Protein AF-A0AAW3IQ99-F1 (afdb_monomer)

Solvent-accessible surface area (backbone atoms only — not comparable to full-atom values): 20333 Å² total; per-residue (Å²): 137,80,93,83,83,77,79,75,80,79,80,76,80,86,81,83,87,87,84,83,86,86,89,86,76,60,67,72,60,57,40,46,74,74,38,53,64,60,44,48,46,57,59,51,42,47,55,48,50,54,46,65,67,59,74,80,48,83,77,71,49,52,60,51,48,56,56,49,64,64,39,96,38,34,64,50,22,51,52,4,33,51,52,49,52,51,51,54,59,64,73,61,80,60,80,78,88,46,62,75,64,56,46,53,54,50,45,59,54,42,66,76,43,45,3,36,64,10,37,64,38,76,86,39,80,49,22,10,14,63,101,39,57,59,40,46,59,46,43,41,43,25,27,23,50,22,48,73,66,77,42,62,45,68,61,68,65,67,56,86,79,53,99,84,52,57,73,65,51,78,75,29,56,22,31,57,52,46,24,48,52,43,32,46,31,60,22,34,46,35,35,29,26,16,85,89,52,74,41,68,48,75,46,82,32,74,34,54,65,61,55,27,52,54,40,21,52,54,28,29,56,53,44,49,53,54,49,72,43,91,61,82,78,48,75,65,59,32,52,70,58,31,47,101,91,48,78,50,44,70,71,55,46,58,47,34,58,71,38,97,58,17,70,62,54,48,46,53,50,20,43,54,51,17,49,51,51,49,52,51,48,52,54,44,51,46,52,35,46,59,54,26,42,68,38,64,63,31,56,75,32,70,62,48,42,51,55,47,50,53,51,45,51,51,46,53,49,41,55,49,52,53,52,53,51,52,53,62,65,50,54,59,58,72,69,44,47,64,58,52,52,53,52,50,53,51,50,53,54,49,52,52,57,50,51,54,49,54,56,52,62,69,72,72,117

Structure (mmCIF, N/CA/C/O backbone):
data_AF-A0AAW3IQ99-F1
#
_entry.id   AF-A0AAW3IQ99-F1
#
loop_
_atom_site.group_PDB
_atom_site.id
_atom_site.type_symbol
_atom_site.label_atom_id
_atom_site.label_alt_id
_atom_site.label_comp_id
_atom_site.label_asym_id
_atom_site.label_entity_id
_atom_site.label_seq_id
_atom_site.pdbx_PDB_ins_code
_atom_site.Cartn_x
_atom_site.Cartn_y
_atom_site.Cartn_z
_atom_site.occupancy
_atom_site.B_iso_or_equiv
_atom_site.auth_seq_id
_atom_site.auth_comp_id
_atom_site.auth_asym_id
_atom_site.auth_atom_id
_atom_site.pdbx_PDB_model_num
ATOM 1 N N . MET A 1 1 ? 5.294 -59.378 10.903 1.00 34.62 1 MET A N 1
ATOM 2 C CA . MET A 1 1 ? 5.997 -58.092 11.093 1.00 34.62 1 MET A CA 1
ATOM 3 C C . MET A 1 1 ? 5.913 -57.348 9.771 1.00 34.62 1 MET A C 1
ATOM 5 O O . MET A 1 1 ? 6.627 -57.681 8.842 1.00 34.62 1 MET A O 1
ATOM 9 N N . ASN A 1 2 ? 4.787 -56.671 9.560 1.00 30.25 2 ASN A N 1
ATOM 10 C CA . ASN A 1 2 ? 4.612 -55.229 9.803 1.00 30.25 2 ASN A CA 1
ATOM 11 C C . ASN A 1 2 ? 5.245 -54.474 8.624 1.00 30.25 2 ASN A C 1
ATOM 13 O O . ASN A 1 2 ? 6.458 -54.407 8.503 1.00 30.25 2 ASN A O 1
ATOM 17 N N . GLY A 1 3 ? 4.467 -54.014 7.649 1.00 43.12 3 GLY A N 1
ATOM 18 C CA . GLY A 1 3 ? 3.393 -53.053 7.891 1.00 43.12 3 GLY A CA 1
ATOM 19 C C . GLY A 1 3 ? 3.998 -51.654 7.988 1.00 43.12 3 GLY A C 1
ATOM 20 O O . GLY A 1 3 ? 3.949 -51.044 9.044 1.00 43.12 3 GLY A O 1
ATOM 21 N N . ALA A 1 4 ? 4.649 -51.206 6.910 1.00 35.19 4 ALA A N 1
ATOM 22 C CA . ALA A 1 4 ? 5.105 -49.824 6.719 1.00 35.19 4 ALA A CA 1
ATOM 23 C C . ALA A 1 4 ? 5.429 -49.511 5.239 1.00 35.19 4 ALA A C 1
ATOM 25 O O . ALA A 1 4 ? 6.265 -48.659 4.954 1.00 35.19 4 ALA A O 1
ATOM 26 N N . LYS A 1 5 ? 4.817 -50.221 4.276 1.00 36.84 5 LYS A N 1
ATOM 27 C CA . LYS A 1 5 ? 5.075 -49.996 2.838 1.00 36.84 5 LYS A CA 1
ATOM 28 C C . LYS A 1 5 ? 3.831 -49.845 1.955 1.00 36.84 5 LYS A C 1
ATOM 30 O O . LYS A 1 5 ? 3.974 -49.582 0.771 1.00 36.84 5 LYS A O 1
ATOM 35 N N . GLU A 1 6 ? 2.632 -49.890 2.536 1.00 36.31 6 GLU A N 1
ATOM 36 C CA . GLU A 1 6 ? 1.358 -49.706 1.811 1.00 36.31 6 GLU A CA 1
ATOM 37 C C . GLU A 1 6 ? 0.490 -48.553 2.360 1.00 36.31 6 GLU A C 1
ATOM 39 O O . GLU A 1 6 ? -0.637 -48.353 1.924 1.00 36.31 6 GLU A O 1
ATOM 44 N N . GLY A 1 7 ? 1.024 -47.730 3.272 1.00 35.41 7 GLY A N 1
ATOM 45 C CA . GLY A 1 7 ? 0.285 -46.624 3.904 1.00 35.41 7 GLY A CA 1
ATOM 46 C C . GLY A 1 7 ? 0.399 -45.249 3.232 1.00 35.41 7 GLY A C 1
ATOM 47 O O . GLY A 1 7 ? -0.314 -44.337 3.629 1.00 35.41 7 GLY A O 1
ATOM 48 N N . PHE A 1 8 ? 1.261 -45.067 2.226 1.00 31.27 8 PHE A N 1
ATOM 49 C CA . PHE A 1 8 ? 1.492 -43.745 1.611 1.00 31.27 8 PHE A CA 1
ATOM 50 C C . PHE A 1 8 ? 0.923 -43.593 0.191 1.00 31.27 8 PHE A C 1
ATOM 52 O O . PHE A 1 8 ? 0.933 -42.499 -0.362 1.00 31.27 8 PHE A O 1
ATOM 59 N N . ILE A 1 9 ? 0.377 -44.666 -0.393 1.00 40.06 9 ILE A N 1
ATOM 60 C CA . ILE A 1 9 ? -0.108 -44.670 -1.785 1.00 40.06 9 ILE A CA 1
ATOM 61 C C . ILE A 1 9 ? -1.596 -44.273 -1.905 1.00 40.06 9 ILE A C 1
ATOM 63 O O . ILE A 1 9 ? -2.051 -43.959 -3.000 1.00 40.06 9 ILE A O 1
ATOM 67 N N . ASN A 1 10 ? -2.339 -44.150 -0.797 1.00 35.53 10 ASN A N 1
ATOM 68 C CA . ASN A 1 10 ? -3.780 -43.837 -0.836 1.00 35.53 10 ASN A CA 1
ATOM 69 C C . ASN A 1 10 ? -4.215 -42.522 -0.157 1.00 35.53 10 ASN A C 1
ATOM 71 O O . ASN A 1 10 ? -5.411 -42.279 -0.039 1.00 35.53 10 ASN A O 1
ATOM 75 N N . LEU A 1 11 ? -3.288 -41.625 0.207 1.00 33.72 11 LEU A N 1
ATOM 76 C CA . LEU A 1 11 ? -3.622 -40.289 0.749 1.00 33.72 11 LEU A CA 1
ATOM 77 C C . LEU A 1 11 ? -3.117 -39.113 -0.106 1.00 33.72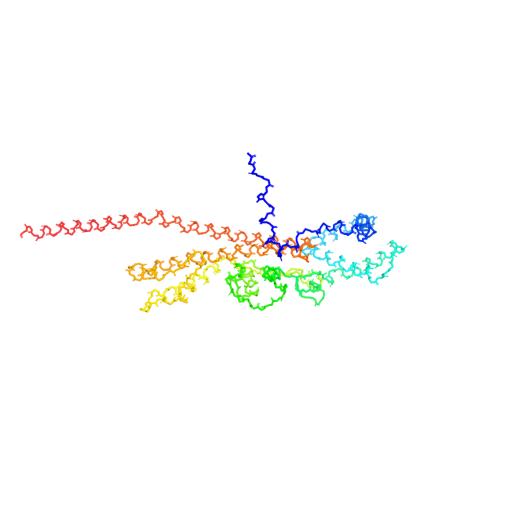 11 LEU A C 1
ATOM 79 O O . LEU A 1 11 ? -3.247 -37.957 0.281 1.00 33.72 11 LEU A O 1
ATOM 83 N N . GLN A 1 12 ? -2.615 -39.394 -1.311 1.00 34.09 12 GLN A N 1
ATOM 84 C CA . GLN A 1 12 ? -2.140 -38.386 -2.266 1.00 34.09 12 GLN A CA 1
ATOM 85 C C . GLN A 1 12 ? -2.787 -38.556 -3.651 1.00 34.09 12 GLN A C 1
ATOM 87 O O . GLN A 1 12 ? -2.148 -38.368 -4.682 1.00 34.09 12 GLN A O 1
ATOM 92 N N . ARG A 1 13 ? -4.066 -38.953 -3.697 1.00 35.78 13 ARG A N 1
ATOM 93 C CA . ARG A 1 13 ? -4.844 -39.004 -4.951 1.00 35.78 13 ARG A CA 1
ATOM 94 C C . ARG A 1 13 ? -6.123 -38.169 -4.981 1.00 35.78 13 ARG A C 1
ATOM 96 O O . ARG A 1 13 ? -6.750 -38.138 -6.025 1.00 35.78 13 ARG A O 1
ATOM 103 N N . ASN A 1 14 ? -6.434 -37.404 -3.928 1.00 37.44 14 ASN A N 1
ATOM 104 C CA . ASN A 1 14 ? -7.573 -36.466 -3.924 1.00 37.44 14 ASN A CA 1
ATOM 105 C C . ASN A 1 14 ? -7.209 -35.018 -3.526 1.00 37.44 14 ASN A C 1
ATOM 107 O O . ASN A 1 14 ? -8.069 -34.262 -3.095 1.00 37.44 14 ASN A O 1
ATOM 111 N N . ALA A 1 15 ? -5.950 -34.603 -3.707 1.00 34.03 15 ALA A N 1
ATOM 112 C CA . ALA A 1 15 ? -5.511 -33.214 -3.494 1.00 34.03 15 ALA A CA 1
ATOM 113 C C . ALA A 1 15 ? -4.608 -32.699 -4.633 1.00 34.03 15 ALA A C 1
ATOM 115 O O . ALA A 1 15 ? -3.666 -31.944 -4.411 1.00 34.03 15 ALA A O 1
ATOM 116 N N . VAL A 1 16 ? -4.871 -33.136 -5.869 1.00 32.75 16 VAL A N 1
ATOM 117 C CA . VAL A 1 16 ? -4.152 -32.679 -7.067 1.00 32.75 16 VAL A CA 1
ATOM 118 C C . VAL A 1 16 ? -5.171 -32.240 -8.116 1.00 32.75 16 VAL A C 1
ATOM 120 O O . VAL A 1 16 ? -5.469 -32.974 -9.053 1.00 32.75 16 VAL A O 1
ATOM 123 N N . SER A 1 17 ? -5.709 -31.027 -7.955 1.00 36.44 17 SER A N 1
ATOM 124 C CA . SER A 1 17 ? -6.309 -30.284 -9.074 1.00 36.44 17 SER A CA 1
ATOM 125 C C . SER A 1 17 ? -6.188 -28.754 -9.000 1.00 36.44 17 SER A C 1
ATOM 127 O O . SER A 1 17 ? -6.862 -28.087 -9.776 1.00 36.44 17 SER A O 1
ATOM 129 N N . THR A 1 18 ? -5.322 -28.171 -8.156 1.00 34.84 18 THR A N 1
ATOM 130 C CA . THR A 1 18 ? -5.140 -26.695 -8.157 1.00 34.84 18 THR A CA 1
ATOM 131 C C . THR A 1 18 ? -3.721 -26.216 -7.825 1.00 34.84 18 THR A C 1
ATOM 133 O O . THR A 1 18 ? -3.533 -25.106 -7.352 1.00 34.84 18 THR A O 1
ATOM 136 N N . PHE A 1 19 ? -2.698 -27.033 -8.090 1.00 30.67 19 PHE A N 1
ATOM 137 C CA . PHE A 1 19 ? -1.290 -26.613 -8.002 1.00 30.67 19 PHE A CA 1
ATOM 138 C C . PHE A 1 19 ? -0.472 -27.258 -9.132 1.00 30.67 19 PHE A C 1
ATOM 140 O O . PHE A 1 19 ? 0.400 -28.096 -8.922 1.00 30.67 19 PHE A O 1
ATOM 147 N N . LYS A 1 20 ? -0.797 -26.892 -10.375 1.00 30.05 20 LYS A N 1
ATOM 148 C CA . LYS A 1 20 ? 0.075 -27.092 -11.539 1.00 30.05 20 LYS A CA 1
ATOM 149 C C . LYS A 1 20 ? 0.275 -25.735 -12.198 1.00 30.05 20 LYS A C 1
ATOM 151 O O . LYS A 1 20 ? -0.624 -25.245 -12.867 1.00 30.05 20 LYS A O 1
ATOM 156 N N . GLY A 1 21 ? 1.438 -25.142 -11.961 1.00 32.84 21 GLY A N 1
ATOM 157 C CA . GLY A 1 21 ? 1.812 -23.851 -12.538 1.00 32.84 21 GLY A CA 1
ATOM 158 C C . GLY A 1 21 ? 3.105 -23.247 -11.994 1.00 32.84 21 GLY A C 1
ATOM 159 O O . GLY A 1 21 ? 3.473 -22.162 -12.411 1.00 32.84 21 GLY A O 1
ATOM 160 N N . VAL A 1 22 ? 3.815 -23.924 -11.088 1.00 34.16 22 VAL A N 1
ATOM 161 C CA . VAL A 1 22 ? 5.141 -23.490 -10.640 1.00 34.16 22 VAL A CA 1
ATOM 162 C C . VAL A 1 22 ? 6.084 -24.663 -10.840 1.00 34.16 22 VAL A C 1
ATOM 164 O O . VAL A 1 22 ? 5.972 -25.660 -10.136 1.00 34.16 22 VAL A O 1
ATOM 167 N N . ILE A 1 23 ? 6.905 -24.552 -11.883 1.00 37.59 23 ILE A N 1
ATOM 168 C CA . ILE A 1 23 ? 8.213 -25.170 -12.169 1.00 37.59 23 ILE A CA 1
ATOM 169 C C . ILE A 1 23 ? 8.303 -25.258 -13.698 1.00 37.59 23 ILE A C 1
ATOM 171 O O . ILE A 1 23 ? 7.894 -26.252 -14.293 1.00 37.59 23 ILE A O 1
ATOM 175 N N . ALA A 1 24 ? 8.779 -24.174 -14.316 1.00 38.22 24 ALA A N 1
ATOM 176 C CA . ALA A 1 24 ? 9.679 -24.164 -15.474 1.00 38.22 24 ALA A CA 1
ATOM 177 C C . ALA A 1 24 ? 9.709 -22.759 -16.092 1.00 38.22 24 ALA A C 1
ATOM 179 O O . ALA A 1 24 ? 8.908 -22.448 -16.961 1.00 38.22 24 ALA A O 1
ATOM 180 N N . SER A 1 25 ? 10.684 -21.944 -15.702 1.00 40.06 25 SER A N 1
ATOM 181 C CA . SER A 1 25 ? 11.285 -20.991 -16.639 1.00 40.06 25 SER A CA 1
ATOM 182 C C . SER A 1 25 ? 12.624 -20.537 -16.078 1.00 40.06 25 SER A C 1
ATOM 184 O O . SER A 1 25 ? 12.759 -19.457 -15.516 1.00 40.06 25 SER A O 1
ATOM 186 N N . LEU A 1 26 ? 13.626 -21.406 -16.219 1.00 41.06 26 LEU A N 1
ATOM 187 C CA . LEU A 1 26 ? 14.999 -20.956 -16.421 1.00 41.06 26 LEU A CA 1
ATOM 188 C C . LEU A 1 26 ? 15.000 -20.202 -17.761 1.00 41.06 26 LEU A C 1
ATOM 190 O O . LEU A 1 26 ? 14.917 -20.869 -18.797 1.00 41.06 26 LEU A O 1
ATOM 194 N N . PRO A 1 27 ? 15.069 -18.857 -17.785 1.00 41.22 27 PRO A N 1
ATOM 195 C CA . PRO A 1 27 ? 14.896 -18.104 -19.028 1.00 41.22 27 PRO A CA 1
ATOM 196 C C . PRO A 1 27 ? 15.975 -18.466 -20.058 1.00 41.22 27 PRO A C 1
ATOM 198 O O . PRO A 1 27 ? 15.690 -18.595 -21.244 1.00 41.22 27 PRO A O 1
ATOM 201 N N . GLY A 1 28 ? 17.196 -18.760 -19.593 1.00 45.56 28 GLY A N 1
ATOM 202 C CA . GLY A 1 28 ? 18.311 -19.156 -20.457 1.00 45.56 28 GLY A CA 1
ATOM 203 C C . GLY A 1 28 ? 18.156 -20.526 -21.132 1.00 45.56 28 GLY A C 1
ATOM 204 O O . GLY A 1 28 ? 18.628 -20.703 -22.249 1.00 45.56 28 GLY A O 1
ATOM 205 N N . LEU A 1 29 ? 17.462 -21.483 -20.506 1.00 40.00 29 LEU A N 1
ATOM 206 C CA . LEU A 1 29 ? 17.294 -22.841 -21.050 1.00 40.00 29 LEU A CA 1
ATOM 207 C C . LEU A 1 29 ? 16.111 -22.944 -22.022 1.00 40.00 29 LEU A C 1
ATOM 209 O O . LEU A 1 29 ? 16.177 -23.704 -22.983 1.00 40.00 29 LEU A O 1
ATOM 213 N N . ALA A 1 30 ? 15.050 -22.157 -21.814 1.00 42.03 30 ALA A N 1
ATOM 214 C CA . ALA A 1 30 ? 13.925 -22.094 -22.748 1.00 42.03 30 ALA A CA 1
ATOM 215 C C . ALA A 1 30 ? 14.323 -21.420 -24.076 1.00 42.03 30 ALA A C 1
ATOM 217 O O . ALA A 1 30 ? 13.964 -21.913 -25.143 1.00 42.03 30 ALA A O 1
ATOM 218 N N . LEU A 1 31 ? 15.132 -20.354 -24.017 1.00 39.12 31 LEU A N 1
ATOM 219 C CA . LEU A 1 31 ? 15.679 -19.692 -25.206 1.00 39.12 31 LEU A CA 1
ATOM 220 C C . LEU A 1 31 ? 16.671 -20.577 -25.973 1.00 39.12 31 LEU A C 1
ATOM 222 O O . LEU A 1 31 ? 16.597 -20.632 -27.196 1.00 39.12 31 LEU A O 1
ATOM 226 N N . GLN A 1 32 ? 17.533 -21.331 -25.279 1.00 39.59 32 GLN A N 1
ATOM 227 C CA . GLN A 1 32 ? 18.466 -22.267 -25.927 1.00 39.59 32 GLN A CA 1
ATOM 228 C C . GLN A 1 32 ? 17.773 -23.362 -26.744 1.00 39.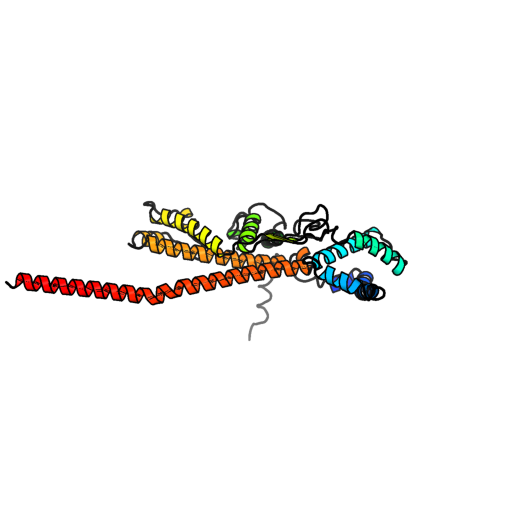59 32 GLN A C 1
ATOM 230 O O . GLN A 1 32 ? 18.301 -23.788 -27.767 1.00 39.59 32 GLN A O 1
ATOM 235 N N . HIS A 1 33 ? 16.609 -23.834 -26.295 1.00 45.28 33 HIS A N 1
ATOM 236 C CA . HIS A 1 33 ? 15.860 -24.875 -26.999 1.00 45.28 33 HIS A CA 1
ATOM 237 C C . HIS A 1 33 ? 14.954 -24.332 -28.111 1.00 45.28 33 HIS A C 1
ATOM 239 O O . HIS A 1 33 ? 14.644 -25.077 -29.040 1.00 45.28 33 HIS A O 1
ATOM 245 N N . ALA A 1 34 ? 14.523 -23.072 -28.016 1.00 44.66 34 ALA A N 1
ATOM 246 C CA . ALA A 1 34 ? 13.629 -22.446 -28.987 1.00 44.66 34 ALA A CA 1
ATOM 247 C C . ALA A 1 34 ? 14.382 -21.815 -30.169 1.00 44.66 34 ALA A C 1
ATOM 249 O O . ALA A 1 34 ? 13.933 -21.944 -31.305 1.00 44.66 34 ALA A O 1
ATOM 250 N N . ASP A 1 35 ? 15.525 -21.171 -29.913 1.00 40.78 35 ASP A N 1
ATOM 251 C CA . ASP A 1 35 ? 16.381 -20.587 -30.946 1.00 40.78 35 ASP A CA 1
ATOM 252 C C . ASP A 1 35 ? 17.838 -20.492 -30.442 1.00 40.78 35 ASP A C 1
ATOM 254 O O . ASP A 1 35 ? 18.230 -19.511 -29.795 1.00 40.78 35 ASP A O 1
ATOM 258 N N . PRO A 1 36 ? 18.667 -21.513 -30.729 1.00 42.38 36 PRO A N 1
ATOM 259 C CA . PRO A 1 36 ? 20.079 -21.520 -30.355 1.00 42.38 36 PRO A CA 1
ATOM 260 C C . PRO A 1 36 ? 20.850 -20.324 -30.933 1.00 42.38 36 PRO A C 1
ATOM 262 O O . PRO A 1 36 ? 21.779 -19.835 -30.292 1.00 42.38 36 PRO A O 1
ATOM 265 N N . GLY A 1 37 ? 20.444 -19.831 -32.111 1.00 42.75 37 GLY A N 1
ATOM 266 C CA . GLY A 1 37 ? 21.080 -18.710 -32.795 1.00 42.75 37 GLY A CA 1
ATOM 267 C C . GLY A 1 37 ? 20.823 -17.384 -32.087 1.00 42.75 37 GLY A C 1
ATOM 268 O O . GLY A 1 37 ? 21.752 -16.599 -31.935 1.00 42.75 37 GLY A O 1
ATOM 269 N N . LEU A 1 38 ? 19.607 -17.156 -31.582 1.00 42.16 38 LEU A N 1
ATOM 270 C CA . LEU A 1 38 ? 19.263 -15.970 -30.788 1.00 42.16 38 LEU A CA 1
ATOM 271 C C . LEU A 1 38 ? 19.966 -15.965 -29.423 1.00 42.16 38 LEU A C 1
ATOM 273 O O . LEU A 1 38 ? 20.408 -14.914 -28.962 1.00 42.16 38 LEU A O 1
ATOM 277 N N . TYR A 1 39 ? 20.119 -17.130 -28.785 1.00 43.88 39 TYR A N 1
ATOM 278 C CA . TYR A 1 39 ? 20.895 -17.256 -27.547 1.00 43.88 39 TYR A CA 1
ATOM 279 C C . TYR A 1 39 ? 22.384 -16.964 -27.778 1.00 43.88 39 TYR A C 1
ATOM 281 O O . TYR A 1 39 ? 22.994 -16.239 -26.995 1.00 43.88 39 TYR A O 1
ATOM 289 N N . GLU A 1 40 ? 22.966 -17.479 -28.864 1.00 46.16 40 GLU A N 1
ATOM 290 C CA . GLU A 1 40 ? 24.349 -17.190 -29.249 1.00 46.16 40 GLU A CA 1
ATOM 291 C C . GLU A 1 40 ? 24.521 -15.709 -29.623 1.00 46.16 40 GLU A C 1
ATOM 293 O O . GLU A 1 40 ? 25.485 -15.095 -29.178 1.00 46.16 40 GLU A O 1
ATOM 298 N N . LEU A 1 41 ? 23.549 -15.080 -30.295 1.00 48.34 41 LEU A N 1
ATOM 299 C CA . LEU A 1 41 ? 23.519 -13.635 -30.576 1.00 48.34 41 LEU A CA 1
ATOM 300 C C . LEU A 1 41 ? 23.372 -12.779 -29.310 1.00 48.34 41 LEU A C 1
ATOM 302 O O . LEU A 1 41 ? 23.995 -11.731 -29.212 1.00 48.34 41 LEU A O 1
ATOM 306 N N . LEU A 1 42 ? 22.595 -13.209 -28.318 1.00 46.94 42 LEU A N 1
ATOM 307 C CA . LEU A 1 42 ? 22.475 -12.508 -27.036 1.00 46.94 42 LEU A CA 1
ATOM 308 C C . LEU A 1 42 ? 23.711 -12.721 -26.153 1.00 46.94 42 LEU A C 1
ATOM 310 O O . LEU A 1 42 ? 24.119 -11.810 -25.447 1.00 46.94 42 LEU A O 1
ATOM 314 N N . SER A 1 43 ? 24.342 -13.893 -26.207 1.00 46.59 43 SER A N 1
ATOM 315 C CA . SER A 1 43 ? 25.532 -14.234 -25.420 1.00 46.59 43 SER A CA 1
ATOM 316 C C . SER A 1 43 ? 26.818 -13.633 -25.997 1.00 46.59 43 SER A C 1
ATOM 318 O O . SER A 1 43 ? 27.603 -13.040 -25.260 1.00 46.59 43 SER A O 1
ATOM 320 N N . THR A 1 44 ? 27.045 -13.772 -27.304 1.00 48.97 44 THR A N 1
ATOM 321 C CA . THR A 1 44 ? 28.238 -13.253 -27.993 1.00 48.97 44 THR A CA 1
ATOM 322 C C . THR A 1 44 ? 28.032 -11.840 -28.522 1.00 48.97 44 THR A C 1
ATOM 324 O O . THR A 1 44 ? 28.979 -11.059 -28.530 1.00 48.97 44 THR A O 1
ATOM 327 N N . GLY A 1 45 ? 26.802 -11.459 -28.874 1.00 44.69 4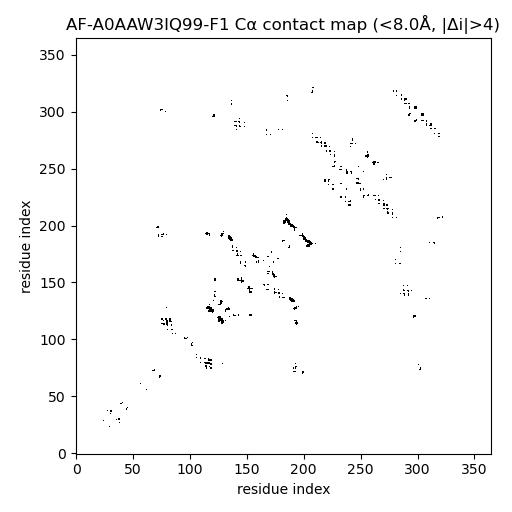5 GLY A N 1
ATOM 328 C CA . GLY A 1 45 ? 26.459 -10.085 -29.236 1.00 44.69 45 GLY A CA 1
ATOM 329 C C . GLY A 1 45 ? 26.387 -9.147 -28.036 1.00 44.69 45 GLY A C 1
ATOM 330 O O . GLY A 1 45 ? 26.587 -7.961 -28.232 1.00 44.69 45 GLY A O 1
ATOM 331 N N . PHE A 1 46 ? 26.214 -9.629 -26.797 1.00 43.66 46 PHE A N 1
ATOM 332 C CA . PHE A 1 46 ? 26.441 -8.807 -25.599 1.00 43.66 46 PHE A CA 1
ATOM 333 C C . PHE A 1 46 ? 27.926 -8.446 -25.455 1.00 43.66 46 PHE A C 1
ATOM 335 O O . PHE A 1 46 ? 28.254 -7.272 -25.316 1.00 43.66 46 PHE A O 1
ATOM 342 N N . ILE A 1 47 ? 28.820 -9.431 -25.614 1.00 44.31 47 ILE A N 1
ATOM 343 C CA . ILE A 1 47 ? 30.279 -9.230 -25.583 1.00 44.31 47 ILE A CA 1
ATOM 344 C C . ILE A 1 47 ? 30.731 -8.344 -26.755 1.00 44.31 47 ILE A C 1
ATOM 346 O O . ILE A 1 47 ? 31.521 -7.425 -26.570 1.00 44.31 47 ILE A O 1
ATOM 350 N N . GLN A 1 48 ? 30.181 -8.547 -27.956 1.00 41.31 48 GLN A N 1
ATOM 351 C CA . GLN A 1 48 ? 30.501 -7.724 -29.125 1.00 41.31 48 GLN A CA 1
ATOM 352 C C . GLN A 1 48 ? 29.809 -6.358 -29.133 1.00 41.31 48 GLN A C 1
ATOM 354 O O . GLN A 1 48 ? 30.356 -5.434 -29.721 1.00 41.31 48 GLN A O 1
ATOM 359 N N . ALA A 1 49 ? 28.649 -6.180 -28.498 1.00 41.72 49 ALA A N 1
ATOM 360 C CA . ALA A 1 49 ? 28.037 -4.864 -28.317 1.00 41.72 49 ALA A CA 1
ATOM 361 C C . ALA A 1 49 ? 28.807 -4.048 -27.279 1.00 41.72 49 ALA A C 1
ATOM 363 O O . ALA A 1 49 ? 28.974 -2.850 -27.479 1.00 41.72 49 ALA A O 1
ATOM 364 N N . GLU A 1 50 ? 29.324 -4.689 -26.229 1.00 38.56 50 GLU A N 1
ATOM 365 C CA . GLU A 1 50 ? 30.218 -4.079 -25.244 1.00 38.56 50 GLU A CA 1
ATOM 366 C C . GLU A 1 50 ? 31.578 -3.714 -25.875 1.00 38.56 50 GLU A C 1
ATOM 368 O O . GLU A 1 50 ? 32.051 -2.588 -25.706 1.00 38.56 50 GLU A O 1
ATOM 373 N N . ASP A 1 51 ? 32.150 -4.588 -26.715 1.00 39.59 51 ASP A N 1
ATOM 374 C CA . ASP A 1 51 ? 33.384 -4.314 -27.468 1.00 39.59 51 ASP A CA 1
ATOM 375 C C . ASP A 1 51 ? 33.192 -3.280 -28.594 1.00 39.59 51 ASP A C 1
ATOM 377 O O . ASP A 1 51 ? 34.030 -2.394 -28.764 1.00 39.59 51 ASP A O 1
ATOM 381 N N . MET A 1 52 ? 32.076 -3.291 -29.332 1.00 41.09 52 MET A N 1
ATOM 382 C CA . MET A 1 52 ? 31.757 -2.240 -30.314 1.00 41.09 52 MET A CA 1
ATOM 383 C C . MET A 1 52 ? 31.470 -0.890 -29.640 1.00 41.09 52 MET A C 1
ATOM 385 O O . MET A 1 52 ? 31.759 0.151 -30.229 1.00 41.09 52 MET A O 1
ATOM 389 N N . PHE A 1 53 ? 30.999 -0.880 -28.387 1.00 38.84 53 PHE A N 1
ATOM 390 C CA . PHE A 1 53 ? 30.926 0.333 -27.562 1.00 38.84 53 PHE A CA 1
ATOM 391 C C . PHE A 1 53 ? 32.310 0.852 -27.133 1.00 38.84 53 PHE A C 1
ATOM 393 O O . PHE A 1 53 ? 32.464 2.042 -26.844 1.00 38.84 53 PHE A O 1
ATOM 400 N N . ASN A 1 54 ? 33.314 -0.026 -27.065 1.00 38.75 54 ASN A N 1
ATOM 401 C CA . ASN A 1 54 ? 34.638 0.274 -26.520 1.00 38.75 54 ASN A CA 1
ATOM 402 C C . ASN A 1 54 ? 35.708 0.582 -27.579 1.00 38.75 54 ASN A C 1
ATOM 404 O O . ASN A 1 54 ? 36.690 1.248 -27.254 1.00 38.75 54 ASN A O 1
ATOM 408 N N . VAL A 1 55 ? 35.536 0.166 -28.836 1.00 40.66 55 VAL A N 1
ATOM 409 C CA . VAL A 1 55 ? 36.641 0.173 -29.814 1.00 40.66 55 VAL A CA 1
ATOM 410 C C . VAL A 1 55 ? 36.892 1.518 -30.521 1.00 40.66 55 VAL A C 1
ATOM 412 O O . VAL A 1 55 ? 37.958 1.668 -31.111 1.00 40.66 55 VAL A O 1
ATOM 415 N N . GLU A 1 56 ? 36.039 2.550 -30.411 1.00 38.19 56 GLU A N 1
ATOM 416 C CA . GLU A 1 56 ? 36.274 3.782 -31.206 1.00 38.19 56 GLU A CA 1
ATOM 417 C C . GLU A 1 56 ? 36.132 5.149 -30.508 1.00 38.19 56 GLU A C 1
ATOM 419 O O . GLU A 1 56 ? 36.270 6.173 -31.172 1.00 38.19 56 GLU A O 1
ATOM 424 N N . LEU A 1 57 ? 35.903 5.240 -29.186 1.00 42.69 57 LEU A N 1
ATOM 425 C CA . LEU A 1 57 ? 35.495 6.519 -28.547 1.00 42.69 57 LEU A CA 1
ATOM 426 C C . LEU A 1 57 ? 36.126 6.822 -27.175 1.00 42.69 57 LEU A C 1
ATOM 428 O O . LEU A 1 57 ? 35.470 7.346 -26.269 1.00 42.69 57 LEU A O 1
ATOM 432 N N . ALA A 1 58 ? 37.411 6.518 -27.019 1.00 34.19 58 ALA A N 1
ATOM 433 C CA . ALA A 1 58 ? 38.047 6.377 -25.710 1.00 34.19 58 ALA A CA 1
ATOM 434 C C . ALA A 1 58 ? 38.091 7.620 -24.787 1.00 34.19 58 ALA A C 1
ATOM 436 O O . ALA A 1 58 ? 38.164 7.407 -23.588 1.00 34.19 58 ALA A O 1
ATOM 437 N N . ASN A 1 59 ? 37.981 8.885 -25.236 1.00 35.47 59 ASN A N 1
ATOM 438 C CA . ASN A 1 59 ? 38.240 10.024 -24.317 1.00 35.47 59 ASN A CA 1
ATOM 439 C C . ASN A 1 59 ? 37.099 11.050 -24.115 1.00 35.47 59 ASN A C 1
ATOM 441 O O . ASN A 1 59 ? 37.010 11.622 -23.033 1.00 35.47 59 ASN A O 1
ATOM 445 N N . CYS A 1 60 ? 36.188 11.276 -25.075 1.00 37.00 60 CYS A N 1
ATOM 446 C CA . CYS A 1 60 ? 35.053 12.209 -24.877 1.00 37.00 60 CYS A CA 1
ATOM 447 C C . CYS A 1 60 ? 33.774 11.522 -24.372 1.00 37.00 60 CYS A C 1
ATOM 449 O O . CYS A 1 60 ? 33.018 12.119 -23.609 1.00 37.00 60 CYS A O 1
ATOM 451 N N . ARG A 1 61 ? 33.525 10.262 -24.762 1.00 39.12 61 ARG A N 1
ATOM 452 C CA . ARG A 1 61 ? 32.293 9.540 -24.394 1.00 39.12 61 ARG A CA 1
ATOM 453 C C . ARG A 1 61 ? 32.359 8.838 -23.050 1.00 39.12 61 ARG A C 1
ATOM 455 O O . ARG A 1 61 ? 31.318 8.408 -22.580 1.00 39.12 61 ARG A O 1
ATOM 462 N N . GLN A 1 62 ? 33.524 8.705 -22.421 1.00 39.62 62 GLN A N 1
ATOM 463 C CA . GLN A 1 62 ? 33.574 8.211 -21.044 1.00 39.62 62 GLN A CA 1
ATOM 464 C C . GLN A 1 62 ? 32.868 9.207 -20.118 1.00 39.62 62 GLN A C 1
ATOM 466 O O . GLN A 1 62 ? 31.922 8.830 -19.449 1.00 39.62 62 GLN A O 1
ATOM 471 N N . VAL A 1 63 ? 33.163 10.504 -20.257 1.00 36.75 63 VAL A N 1
ATOM 472 C CA . VAL A 1 63 ? 32.459 11.581 -19.541 1.00 36.75 63 VAL A CA 1
ATOM 473 C C . VAL A 1 63 ? 30.965 11.623 -19.884 1.00 36.75 63 VAL A C 1
ATOM 475 O O . VAL A 1 63 ? 30.144 11.809 -18.996 1.00 36.75 63 VAL A O 1
ATOM 478 N N . THR A 1 64 ? 30.574 11.427 -21.149 1.00 39.94 64 THR A N 1
ATOM 479 C CA . THR A 1 64 ? 29.149 11.415 -21.545 1.00 39.94 64 THR A CA 1
ATOM 480 C C . THR A 1 64 ? 28.412 10.156 -21.079 1.00 39.94 64 THR A C 1
ATOM 482 O O . THR A 1 64 ? 27.248 10.254 -20.708 1.00 39.94 64 THR A O 1
ATOM 485 N N . ARG A 1 65 ? 29.075 8.990 -21.062 1.00 45.00 65 ARG A N 1
ATOM 486 C CA . ARG A 1 65 ? 28.556 7.752 -20.462 1.00 45.00 65 ARG A CA 1
ATOM 487 C C . ARG A 1 65 ? 28.411 7.918 -18.959 1.00 45.00 65 ARG A C 1
ATOM 489 O O . ARG A 1 65 ? 27.342 7.622 -18.459 1.00 45.00 65 ARG A O 1
ATOM 496 N N . ASP A 1 66 ? 29.415 8.461 -18.281 1.00 47.69 66 ASP A N 1
ATOM 497 C CA . ASP A 1 66 ? 29.383 8.744 -16.843 1.00 47.69 66 ASP A CA 1
ATOM 498 C C . ASP A 1 66 ? 28.282 9.761 -16.498 1.00 47.69 66 ASP A C 1
ATOM 500 O O . ASP A 1 66 ? 27.592 9.637 -15.489 1.00 47.69 66 ASP A O 1
ATOM 504 N N . LEU A 1 67 ? 28.045 10.747 -17.369 1.00 47.59 67 LEU A N 1
ATOM 505 C CA . LEU A 1 67 ? 26.961 11.717 -17.209 1.00 47.59 67 LEU A CA 1
ATOM 506 C C . LEU A 1 67 ? 25.581 11.100 -17.501 1.00 47.59 67 LEU A C 1
ATOM 508 O O . LEU A 1 67 ? 24.609 11.421 -16.821 1.00 47.59 67 LEU A O 1
ATOM 512 N N . ALA A 1 68 ? 25.477 10.196 -18.476 1.00 54.06 68 ALA A N 1
ATOM 513 C CA . ALA A 1 68 ? 24.239 9.485 -18.792 1.00 54.06 68 ALA A CA 1
ATOM 514 C C . ALA A 1 68 ? 23.886 8.432 -17.729 1.00 54.06 68 ALA A C 1
ATOM 516 O O . ALA A 1 68 ? 22.727 8.351 -17.328 1.00 54.06 68 ALA A O 1
ATOM 517 N N . THR A 1 69 ? 24.871 7.687 -17.219 1.00 57.81 69 THR A N 1
ATOM 518 C CA . THR A 1 69 ? 24.712 6.738 -16.104 1.00 57.81 69 THR A CA 1
ATOM 519 C C . THR A 1 69 ? 24.412 7.452 -14.789 1.00 57.81 69 THR A C 1
ATOM 521 O O . THR A 1 69 ? 23.780 6.869 -13.913 1.00 57.81 69 THR A O 1
ATOM 524 N N . SER A 1 70 ? 24.791 8.731 -14.660 1.00 61.59 70 SER A N 1
ATOM 525 C CA . SER A 1 70 ? 24.411 9.563 -13.513 1.00 61.59 70 SER A CA 1
ATOM 526 C C . SER A 1 70 ? 22.933 9.971 -13.497 1.00 61.59 70 SER A C 1
ATOM 528 O O . SER A 1 70 ? 22.451 10.467 -12.475 1.00 61.59 70 SER A O 1
ATOM 530 N N . GLN A 1 71 ? 22.186 9.771 -14.594 1.00 73.0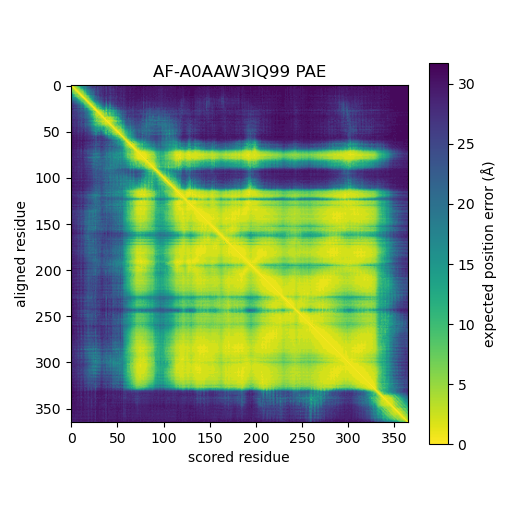0 71 GLN A N 1
ATOM 531 C CA . GLN A 1 71 ? 20.756 10.063 -14.587 1.00 73.00 71 GLN A CA 1
ATOM 532 C C . GLN A 1 71 ? 20.002 9.075 -13.690 1.00 73.00 71 GLN A C 1
ATOM 534 O O . GLN A 1 71 ? 20.212 7.863 -13.770 1.00 73.00 71 GLN A O 1
ATOM 539 N N . PRO A 1 72 ? 19.057 9.556 -12.865 1.00 82.12 72 PRO A N 1
ATOM 540 C CA . PRO A 1 72 ? 18.424 8.726 -11.845 1.00 82.12 72 PRO A CA 1
ATOM 541 C C . PRO A 1 72 ? 17.522 7.621 -12.428 1.00 82.12 72 PRO A C 1
ATOM 543 O O . PRO A 1 72 ? 17.176 6.677 -11.724 1.00 82.12 72 PRO A O 1
ATOM 546 N N . ASN A 1 73 ? 17.144 7.720 -13.706 1.00 86.25 73 ASN A N 1
ATOM 547 C CA . ASN A 1 73 ? 16.348 6.744 -14.452 1.00 86.25 73 ASN A CA 1
ATOM 548 C C . ASN A 1 73 ? 17.171 5.962 -15.497 1.00 86.25 73 ASN A C 1
ATOM 550 O O . ASN A 1 73 ? 16.569 5.313 -16.350 1.00 86.25 73 ASN A O 1
ATOM 554 N N . TYR A 1 74 ? 18.508 6.019 -15.471 1.00 82.94 74 TYR A N 1
ATOM 555 C CA . TYR A 1 74 ? 19.363 5.449 -16.521 1.00 82.94 74 TYR A CA 1
ATOM 556 C C . TYR A 1 74 ? 19.024 3.990 -16.865 1.00 82.94 74 TYR A C 1
ATOM 558 O O . TYR A 1 74 ? 18.845 3.661 -18.036 1.00 82.94 74 TYR A O 1
ATOM 566 N N . GLU A 1 75 ? 18.847 3.127 -15.861 1.00 85.06 75 GLU A N 1
ATOM 567 C CA . GLU A 1 75 ? 18.504 1.713 -16.084 1.00 85.06 75 GLU A CA 1
ATOM 568 C C . GLU A 1 75 ? 17.146 1.532 -16.785 1.00 85.06 75 GLU A C 1
ATOM 570 O O . GLU A 1 75 ? 16.978 0.624 -17.596 1.00 85.06 75 GLU A O 1
ATOM 575 N N . TRP A 1 76 ? 16.188 2.430 -16.540 1.00 88.44 76 TRP A N 1
ATOM 576 C CA . TRP A 1 76 ? 14.899 2.434 -17.237 1.00 88.44 76 TRP A CA 1
ATOM 577 C C . TRP A 1 76 ? 15.033 2.900 -18.686 1.00 88.44 76 TRP A C 1
ATOM 579 O O . TRP A 1 76 ? 14.442 2.313 -19.589 1.00 88.44 76 TRP A O 1
ATOM 589 N N . VAL A 1 77 ? 15.835 3.939 -18.920 1.00 84.19 77 VAL A N 1
ATOM 590 C CA . VAL A 1 77 ? 16.131 4.453 -20.263 1.00 84.19 77 VAL A CA 1
ATOM 591 C C . VAL A 1 77 ? 16.854 3.389 -21.097 1.00 84.19 77 VAL A C 1
ATOM 593 O O . VAL A 1 77 ? 16.497 3.160 -22.252 1.00 84.19 77 VAL A O 1
ATOM 596 N N . LYS A 1 78 ? 17.809 2.675 -20.489 1.00 80.50 78 LYS A N 1
ATOM 597 C CA . LYS A 1 78 ? 18.523 1.540 -21.087 1.00 80.50 78 LYS A CA 1
ATOM 598 C C . LYS A 1 78 ? 17.577 0.385 -21.423 1.00 80.50 78 LYS A C 1
ATOM 600 O O . LYS A 1 78 ? 17.611 -0.113 -22.547 1.00 80.50 78 LYS A O 1
ATOM 605 N N . ALA A 1 79 ? 16.710 -0.012 -20.487 1.00 83.12 79 ALA A N 1
ATOM 606 C CA . ALA A 1 79 ? 15.699 -1.043 -20.726 1.00 83.12 79 ALA A CA 1
ATOM 607 C C . ALA A 1 79 ? 14.752 -0.667 -21.880 1.00 83.12 79 ALA A C 1
ATOM 609 O O . ALA A 1 79 ? 14.459 -1.497 -22.740 1.00 83.12 79 ALA A O 1
ATOM 610 N N . SER A 1 80 ? 14.334 0.601 -21.949 1.00 81.31 80 SER A N 1
ATOM 611 C CA . SER A 1 80 ? 13.507 1.106 -23.048 1.00 81.31 80 SER A CA 1
ATOM 612 C C . SER A 1 80 ? 14.229 1.050 -24.396 1.00 81.31 80 SER A C 1
ATOM 614 O O . SER A 1 80 ? 13.660 0.579 -25.382 1.00 81.31 80 SER A O 1
ATOM 616 N N . GLY A 1 81 ? 15.503 1.457 -24.440 1.00 72.69 81 GLY A N 1
ATOM 617 C CA . GLY A 1 81 ? 16.321 1.380 -25.653 1.00 72.69 81 GLY A CA 1
ATOM 618 C C . GLY A 1 81 ? 16.473 -0.051 -26.178 1.00 72.69 81 GLY A C 1
ATOM 619 O O . GLY A 1 81 ? 16.385 -0.273 -27.384 1.00 72.69 81 GLY A O 1
ATOM 620 N N . PHE A 1 82 ? 16.619 -1.037 -25.286 1.00 69.06 82 PHE A N 1
ATOM 621 C CA . PHE A 1 82 ? 16.665 -2.452 -25.668 1.00 69.06 82 PHE A CA 1
ATOM 622 C C . PHE A 1 82 ? 15.344 -2.939 -26.284 1.00 69.06 82 PHE A C 1
ATOM 624 O O . PHE A 1 82 ? 15.355 -3.640 -27.297 1.00 69.06 82 PHE A O 1
ATOM 631 N N . GLY A 1 83 ? 14.202 -2.530 -25.721 1.00 64.81 83 GLY A N 1
ATOM 632 C CA . GLY A 1 83 ? 12.886 -2.821 -26.298 1.00 64.81 83 GLY A CA 1
ATOM 633 C C . GLY A 1 83 ? 12.726 -2.254 -27.713 1.00 64.81 83 GLY A C 1
ATOM 634 O O . GLY A 1 83 ? 12.271 -2.961 -28.613 1.00 64.81 83 GLY A O 1
ATOM 635 N N . GLY A 1 84 ? 13.170 -1.011 -27.934 1.00 61.31 84 GLY A N 1
ATOM 636 C CA . GLY A 1 84 ? 13.177 -0.386 -29.260 1.00 61.31 84 GLY A CA 1
ATOM 637 C C . GLY A 1 84 ? 14.054 -1.138 -30.262 1.00 61.31 84 GLY A C 1
ATOM 638 O O . GLY A 1 84 ? 13.618 -1.438 -31.373 1.00 61.31 84 GLY A O 1
ATOM 639 N N . LEU A 1 85 ? 15.255 -1.533 -29.841 1.00 61.28 85 LEU A N 1
ATOM 640 C CA . LEU A 1 85 ? 16.181 -2.303 -30.666 1.00 61.28 85 LEU A CA 1
ATOM 641 C C . LEU A 1 85 ? 15.601 -3.677 -31.065 1.00 61.28 85 LEU A C 1
ATOM 643 O O . LEU A 1 85 ? 15.666 -4.062 -32.233 1.00 61.28 85 LEU A O 1
ATOM 647 N N . SER A 1 86 ? 14.966 -4.387 -30.126 1.00 59.94 86 SER A N 1
ATOM 648 C CA . SER A 1 86 ? 14.273 -5.660 -30.387 1.00 59.94 86 SER A CA 1
ATOM 649 C C . SER A 1 86 ? 13.149 -5.513 -31.426 1.00 59.94 86 SER A C 1
ATOM 651 O O . SER A 1 86 ? 13.030 -6.323 -32.348 1.00 59.94 86 SER A O 1
ATOM 653 N N . ASN A 1 87 ? 12.367 -4.430 -31.354 1.00 60.69 87 ASN A N 1
ATOM 654 C CA . ASN A 1 87 ? 11.319 -4.139 -32.337 1.00 60.69 87 ASN A CA 1
ATOM 655 C C . ASN A 1 87 ? 11.880 -3.928 -33.750 1.00 60.69 87 ASN A C 1
ATOM 657 O O . ASN A 1 87 ? 11.269 -4.375 -34.723 1.00 60.69 87 ASN A O 1
ATOM 661 N N . VAL A 1 88 ? 13.035 -3.270 -33.877 1.00 57.38 88 VAL A N 1
ATOM 662 C CA . VAL A 1 88 ? 13.697 -3.064 -35.173 1.00 57.38 88 VAL A CA 1
ATOM 663 C C . VAL A 1 88 ? 14.215 -4.387 -35.745 1.00 57.38 88 VAL A C 1
ATOM 665 O O . VAL A 1 88 ? 14.027 -4.648 -36.936 1.00 57.38 88 VAL A O 1
ATOM 668 N N . PHE A 1 89 ? 14.785 -5.261 -34.909 1.00 58.34 89 PHE A N 1
ATOM 669 C CA . PHE A 1 89 ? 15.208 -6.600 -35.333 1.00 58.34 89 PHE A CA 1
ATOM 670 C C . PHE A 1 89 ? 14.035 -7.466 -35.811 1.00 58.34 89 PHE A C 1
ATOM 672 O O . PHE A 1 89 ? 14.132 -8.105 -36.858 1.00 58.34 89 PHE A O 1
ATOM 679 N N . ASN A 1 90 ? 12.902 -7.424 -35.106 1.00 58.75 90 ASN A N 1
ATOM 680 C CA . ASN A 1 90 ? 11.710 -8.197 -35.465 1.00 58.75 90 ASN A CA 1
ATOM 681 C C . ASN A 1 90 ? 10.986 -7.655 -36.708 1.00 58.75 90 ASN A C 1
ATOM 683 O O . ASN A 1 90 ? 10.468 -8.437 -37.503 1.00 58.75 90 ASN A O 1
ATOM 687 N N . LYS A 1 91 ? 10.956 -6.330 -36.914 1.00 55.19 91 LYS A N 1
ATOM 688 C CA . LYS A 1 91 ? 10.315 -5.713 -38.091 1.00 55.19 91 LYS A CA 1
ATOM 689 C C . LYS A 1 91 ? 11.051 -5.996 -39.399 1.00 55.19 91 LYS A C 1
ATOM 691 O O . LYS A 1 91 ? 10.406 -6.069 -40.441 1.00 55.19 91 LYS A O 1
ATOM 696 N N . ASN A 1 92 ? 12.375 -6.146 -39.357 1.00 50.88 92 ASN A N 1
ATOM 697 C CA . ASN A 1 92 ? 13.174 -6.233 -40.577 1.00 50.88 92 ASN A CA 1
ATOM 698 C C . ASN A 1 92 ? 13.354 -7.656 -41.120 1.00 50.88 92 ASN A C 1
ATOM 700 O O . ASN A 1 92 ? 13.796 -7.783 -42.260 1.00 50.88 92 ASN A O 1
ATOM 704 N N . GLY A 1 93 ? 13.000 -8.711 -40.368 1.00 48.38 93 GLY A N 1
ATOM 705 C CA . GLY A 1 93 ? 12.874 -10.102 -40.849 1.00 48.38 93 GLY A CA 1
ATOM 706 C C . GLY A 1 93 ? 14.094 -10.717 -41.562 1.00 48.38 93 GLY A C 1
ATOM 707 O O . GLY A 1 93 ? 14.021 -11.846 -42.039 1.00 48.38 93 GLY A O 1
ATOM 708 N N . SER A 1 94 ? 15.204 -9.989 -41.664 1.00 46.66 94 SER A N 1
ATOM 709 C CA . SER A 1 94 ? 16.406 -10.341 -42.409 1.00 46.66 94 SER A CA 1
ATOM 710 C C . SER A 1 94 ? 17.576 -10.390 -41.434 1.00 46.66 94 SER A C 1
ATOM 712 O O . SER A 1 94 ? 17.812 -9.398 -40.737 1.00 46.66 94 SER A O 1
ATOM 714 N N . PRO A 1 95 ? 18.326 -11.505 -41.380 1.00 48.59 95 PRO A N 1
ATOM 715 C CA . PRO A 1 95 ? 19.581 -11.565 -40.645 1.00 48.59 95 PRO A CA 1
ATOM 716 C C . PRO A 1 95 ? 20.484 -10.408 -41.076 1.00 48.59 95 PRO A C 1
ATOM 718 O O . PRO A 1 95 ? 20.586 -10.119 -42.271 1.00 48.59 95 PRO A O 1
ATOM 721 N N . ILE A 1 96 ? 21.122 -9.738 -40.115 1.00 53.50 96 ILE A N 1
ATOM 722 C CA . ILE A 1 96 ? 21.997 -8.589 -40.370 1.00 53.50 96 ILE A CA 1
ATOM 723 C C . ILE A 1 96 ? 23.124 -9.032 -41.311 1.00 53.50 96 ILE A C 1
ATOM 725 O O . ILE A 1 96 ? 24.071 -9.697 -40.898 1.00 53.50 96 ILE A O 1
ATOM 729 N N . SER A 1 97 ? 23.013 -8.690 -42.593 1.00 47.28 97 SER A N 1
ATOM 730 C CA . SER A 1 97 ? 23.961 -9.151 -43.614 1.00 47.28 97 SER A CA 1
ATOM 731 C C . SER A 1 97 ? 25.321 -8.453 -43.506 1.00 47.28 97 SER A C 1
ATOM 733 O O . SER A 1 97 ? 26.341 -9.028 -43.882 1.00 47.28 97 SER A O 1
ATOM 735 N N . ASN A 1 98 ? 25.353 -7.237 -42.944 1.00 46.84 98 ASN A N 1
ATOM 736 C CA . ASN A 1 98 ? 26.569 -6.485 -42.650 1.00 46.84 98 ASN A CA 1
ATOM 737 C C . ASN A 1 98 ? 26.497 -5.845 -41.261 1.00 46.84 98 ASN A C 1
ATOM 739 O O . ASN A 1 98 ? 26.151 -4.670 -41.121 1.00 46.84 98 ASN A O 1
ATOM 743 N N . VAL A 1 99 ? 26.904 -6.610 -40.242 1.00 47.12 99 VAL A N 1
ATOM 744 C CA . VAL A 1 99 ? 26.877 -6.211 -38.823 1.00 47.12 99 VAL A CA 1
ATOM 745 C C . VAL A 1 99 ? 27.424 -4.797 -38.602 1.00 47.12 99 VAL A C 1
ATOM 747 O O . VAL A 1 99 ? 26.781 -4.013 -37.929 1.00 47.12 99 VAL A O 1
ATOM 750 N N . LYS A 1 100 ? 28.535 -4.393 -39.231 1.00 41.84 100 LYS A N 1
ATOM 751 C CA . LYS A 1 100 ? 29.124 -3.052 -39.018 1.00 41.84 100 LYS A CA 1
ATOM 752 C C . LYS A 1 100 ? 28.335 -1.877 -39.610 1.00 41.84 100 LYS A C 1
ATOM 754 O O . LYS A 1 100 ? 28.314 -0.807 -39.012 1.00 41.84 100 LYS A O 1
ATOM 759 N N . LYS A 1 101 ? 27.750 -2.029 -40.800 1.00 44.72 101 LYS A N 1
ATOM 760 C CA . LYS A 1 101 ? 27.112 -0.911 -41.524 1.00 44.72 101 LYS A CA 1
ATOM 761 C C . LYS A 1 101 ? 25.642 -0.774 -41.140 1.00 44.72 101 LYS A C 1
ATOM 763 O O . LYS A 1 101 ? 25.168 0.337 -40.921 1.00 44.72 101 LYS A O 1
ATOM 768 N N . ASP A 1 102 ? 24.970 -1.911 -40.994 1.00 45.91 102 ASP A N 1
ATOM 769 C CA . ASP A 1 102 ? 23.559 -1.964 -40.634 1.00 45.91 102 ASP A CA 1
ATOM 770 C C . ASP A 1 102 ? 23.374 -1.724 -39.131 1.00 45.91 102 ASP A C 1
ATOM 772 O O . ASP A 1 102 ? 22.444 -1.014 -38.760 1.00 45.91 102 ASP A O 1
ATOM 776 N N . ALA A 1 103 ? 24.300 -2.182 -38.268 1.00 44.16 103 ALA A N 1
ATOM 777 C CA . ALA A 1 103 ? 24.265 -1.805 -36.851 1.00 44.16 103 ALA A CA 1
ATOM 778 C C . ALA A 1 103 ? 24.584 -0.322 -36.634 1.00 44.16 103 ALA A C 1
ATOM 780 O O . ALA A 1 103 ? 23.975 0.278 -35.764 1.00 44.16 103 ALA A O 1
ATOM 781 N N . GLY A 1 104 ? 25.464 0.301 -37.430 1.00 47.19 104 GLY A N 1
ATOM 782 C CA . GLY A 1 104 ? 25.750 1.738 -37.311 1.00 47.19 104 GLY A CA 1
ATOM 783 C C . GLY A 1 104 ? 24.538 2.630 -37.613 1.00 47.19 104 GLY A C 1
ATOM 784 O O . GLY A 1 104 ? 24.306 3.613 -36.916 1.00 47.19 104 GLY A O 1
ATOM 785 N N . ILE A 1 105 ? 23.725 2.263 -38.611 1.00 48.31 105 ILE A N 1
ATOM 786 C CA . ILE A 1 105 ? 22.473 2.968 -38.945 1.00 48.31 105 ILE A CA 1
ATOM 787 C C . ILE A 1 105 ? 21.385 2.671 -37.901 1.00 48.31 105 ILE A C 1
ATOM 789 O O . ILE A 1 105 ? 20.682 3.587 -37.478 1.00 48.31 105 ILE A O 1
ATOM 793 N N . LEU A 1 106 ? 21.278 1.417 -37.441 1.00 46.66 106 LEU A N 1
ATOM 794 C CA . LEU A 1 106 ? 20.384 1.045 -36.338 1.00 46.66 106 LEU A CA 1
ATOM 795 C C . LEU A 1 106 ? 20.727 1.799 -35.054 1.00 46.66 106 LEU A C 1
ATOM 797 O O . LEU A 1 106 ? 19.824 2.202 -34.330 1.00 46.66 106 LEU A O 1
ATOM 801 N N . MET A 1 107 ? 22.015 1.982 -34.767 1.00 48.06 107 MET A N 1
ATOM 802 C CA . MET A 1 107 ? 22.496 2.699 -33.593 1.00 48.06 107 MET A CA 1
ATOM 803 C C . MET A 1 107 ? 22.189 4.193 -33.685 1.00 48.06 107 MET A C 1
ATOM 805 O O . MET A 1 107 ? 21.721 4.729 -32.696 1.00 48.06 107 MET A O 1
ATOM 809 N N . ASP A 1 108 ? 22.343 4.851 -34.840 1.00 51.50 108 ASP A N 1
ATOM 810 C CA . ASP A 1 108 ? 22.001 6.281 -34.991 1.00 51.50 108 ASP A CA 1
ATOM 811 C C . ASP A 1 108 ? 20.485 6.545 -34.857 1.00 51.50 108 ASP A C 1
ATOM 813 O O . ASP A 1 108 ? 20.064 7.551 -34.283 1.00 51.50 108 ASP A O 1
ATOM 817 N N . ASP A 1 109 ? 19.641 5.628 -35.341 1.00 50.06 109 ASP A N 1
ATOM 818 C CA . ASP A 1 109 ? 18.184 5.716 -35.163 1.00 50.06 109 ASP A CA 1
ATOM 819 C C . ASP A 1 109 ? 17.753 5.340 -33.734 1.00 50.06 109 ASP A C 1
ATOM 821 O O . ASP A 1 109 ? 16.914 6.008 -33.127 1.00 50.06 109 ASP A O 1
ATOM 825 N N . THR A 1 110 ? 18.389 4.327 -33.139 1.00 52.22 110 THR A N 1
ATOM 826 C CA . THR A 1 110 ? 18.148 3.943 -31.741 1.00 52.22 110 THR A CA 1
ATOM 827 C C . THR A 1 110 ? 18.607 5.047 -30.794 1.00 52.22 110 THR A C 1
ATOM 829 O O . THR A 1 110 ? 17.850 5.379 -29.894 1.00 52.22 110 THR A O 1
ATOM 832 N N . GLU A 1 111 ? 19.767 5.680 -31.020 1.00 54.41 111 GLU A N 1
ATOM 833 C CA . GLU A 1 111 ? 20.295 6.821 -30.250 1.00 54.41 111 GLU A CA 1
ATOM 834 C C . GLU A 1 111 ? 19.320 8.011 -30.241 1.00 54.41 111 GLU A C 1
ATOM 836 O O . GLU A 1 111 ? 19.133 8.648 -29.203 1.00 54.41 111 GLU A O 1
ATOM 841 N N . LYS A 1 112 ? 18.622 8.272 -31.357 1.00 60.19 112 LYS A N 1
ATOM 842 C CA . LYS A 1 112 ? 17.574 9.312 -31.447 1.00 60.19 112 LYS A CA 1
ATOM 843 C C . LYS A 1 112 ? 16.281 8.936 -30.717 1.00 60.19 112 LYS A C 1
ATOM 845 O O . LYS A 1 112 ? 15.539 9.828 -30.281 1.00 60.19 112 LYS A O 1
ATOM 850 N N . ASN A 1 113 ? 16.030 7.637 -30.564 1.00 63.12 113 ASN A N 1
ATOM 851 C CA . ASN A 1 113 ? 14.809 7.078 -29.988 1.00 63.12 113 ASN A CA 1
ATOM 852 C C . ASN A 1 113 ? 14.992 6.474 -28.582 1.00 63.12 113 ASN A C 1
ATOM 854 O O . ASN A 1 113 ? 14.028 5.954 -28.015 1.00 63.12 113 ASN A O 1
ATOM 858 N N . VAL A 1 114 ? 16.185 6.577 -27.980 1.00 73.69 114 VAL A N 1
ATOM 859 C CA . VAL A 1 114 ? 16.464 6.047 -26.637 1.00 73.69 114 VAL A CA 1
ATOM 860 C C . VAL A 1 114 ? 15.457 6.610 -25.636 1.00 73.69 114 VAL A C 1
ATOM 862 O O . VAL A 1 114 ? 15.290 7.822 -25.497 1.00 73.69 114 VAL A O 1
ATOM 865 N N . GLY A 1 115 ? 14.768 5.707 -24.938 1.00 76.56 115 GLY A N 1
ATOM 866 C CA . GLY A 1 115 ? 13.787 6.053 -23.916 1.00 76.56 115 GLY A CA 1
ATOM 867 C C . GLY A 1 115 ? 12.399 6.449 -24.433 1.00 76.56 115 GLY A C 1
ATOM 868 O O . GLY A 1 115 ? 11.464 6.497 -23.634 1.00 76.56 115 GLY A O 1
ATOM 869 N N . ARG A 1 116 ? 12.216 6.704 -25.735 1.00 86.50 116 ARG A N 1
ATOM 870 C CA . ARG A 1 116 ? 10.915 7.114 -26.301 1.00 86.50 116 ARG A CA 1
ATOM 871 C C . ARG A 1 116 ? 9.903 5.972 -26.384 1.00 86.50 116 ARG A C 1
ATOM 873 O O . ARG A 1 116 ? 8.711 6.220 -26.265 1.00 86.50 116 ARG A O 1
ATOM 880 N N . GLU A 1 117 ? 10.365 4.733 -26.523 1.00 85.06 117 GLU A N 1
ATOM 881 C CA . GLU A 1 117 ? 9.503 3.544 -26.632 1.00 85.06 117 GLU A CA 1
ATOM 882 C C . GLU A 1 117 ? 8.882 3.112 -25.293 1.00 85.06 117 GLU A C 1
ATOM 884 O O . GLU A 1 117 ? 7.882 2.394 -25.274 1.00 85.06 117 GLU A O 1
ATOM 889 N N . GLY A 1 118 ? 9.458 3.534 -24.163 1.00 90.81 118 GLY A N 1
ATOM 890 C CA . GLY A 1 118 ? 9.073 3.031 -22.846 1.00 90.81 118 GLY A CA 1
ATOM 891 C C . GLY A 1 118 ? 9.481 1.577 -22.621 1.00 90.81 118 GLY A C 1
ATOM 892 O O . GLY A 1 118 ? 10.319 1.029 -23.339 1.00 90.81 118 GLY A O 1
ATOM 893 N N . VAL A 1 119 ? 8.894 0.954 -21.605 1.00 90.44 119 VAL A N 1
ATOM 894 C CA . VAL A 1 119 ? 9.092 -0.460 -21.245 1.00 90.44 119 VAL A CA 1
ATOM 895 C C . VAL A 1 119 ? 7.747 -1.161 -21.116 1.00 90.44 119 VAL A C 1
ATOM 897 O O . VAL A 1 119 ? 6.737 -0.501 -20.870 1.00 90.44 119 VAL A O 1
ATOM 900 N N . ASP A 1 120 ? 7.723 -2.487 -21.261 1.00 91.62 120 ASP A N 1
ATOM 901 C CA . ASP A 1 120 ? 6.529 -3.265 -20.913 1.00 91.62 120 ASP A CA 1
ATOM 902 C C . ASP A 1 120 ? 6.257 -3.124 -19.414 1.00 91.62 120 ASP A C 1
ATOM 904 O O . ASP A 1 120 ? 7.182 -3.180 -18.598 1.00 91.62 120 ASP A O 1
ATOM 908 N N . TRP A 1 121 ? 4.999 -2.885 -19.044 1.00 94.62 121 TRP A N 1
ATOM 909 C CA . TRP A 1 121 ? 4.659 -2.532 -17.671 1.00 94.62 121 TRP A CA 1
ATOM 910 C C . TRP A 1 121 ? 3.384 -3.210 -17.188 1.00 94.62 121 TRP A C 1
ATOM 912 O O . TRP A 1 121 ? 2.572 -3.706 -17.956 1.00 94.62 121 TRP A O 1
ATOM 922 N N . VAL A 1 122 ? 3.188 -3.251 -15.874 1.00 91.94 122 VAL A N 1
ATOM 923 C CA . VAL A 1 122 ? 1.930 -3.742 -15.305 1.00 91.94 122 VAL A CA 1
ATOM 924 C C . VAL A 1 122 ? 0.771 -2.850 -15.756 1.00 91.94 122 VAL A C 1
ATOM 926 O O . VAL A 1 122 ? 0.880 -1.625 -15.716 1.00 91.94 122 VAL A O 1
ATOM 929 N N . CYS A 1 123 ? -0.341 -3.465 -16.158 1.00 84.50 123 CYS A N 1
ATOM 930 C CA . CYS A 1 123 ? -1.571 -2.824 -16.648 1.00 84.50 123 CYS A CA 1
ATOM 931 C C . CYS A 1 123 ? -1.552 -2.156 -18.010 1.00 84.50 123 CYS A C 1
ATOM 933 O O . CYS A 1 123 ? -2.627 -1.870 -18.528 1.00 84.50 123 CYS A O 1
ATOM 935 N N . ASP A 1 124 ? -0.385 -1.988 -18.618 1.00 78.38 124 ASP A N 1
ATOM 936 C CA . ASP A 1 124 ? -0.259 -1.379 -19.934 1.00 78.38 124 ASP A CA 1
ATOM 937 C C . ASP A 1 124 ? 0.645 -2.218 -20.817 1.00 78.38 124 ASP A C 1
ATOM 939 O O . ASP A 1 124 ? 1.551 -2.896 -20.349 1.00 78.38 124 ASP A O 1
ATOM 943 N N . THR A 1 125 ? 0.474 -2.102 -22.128 1.00 85.56 125 THR A N 1
ATOM 944 C CA . THR A 1 125 ? 1.452 -2.681 -23.049 1.00 85.56 125 THR A CA 1
ATOM 945 C C . THR A 1 125 ? 2.794 -1.955 -22.955 1.00 85.56 125 THR A C 1
ATOM 947 O O . THR A 1 125 ? 3.824 -2.608 -23.013 1.00 85.56 125 THR A O 1
ATOM 950 N N . LYS A 1 126 ? 2.807 -0.624 -22.776 1.00 92.25 126 LYS A N 1
ATOM 951 C CA . LYS A 1 126 ? 4.030 0.182 -22.618 1.00 92.25 126 LYS A CA 1
ATOM 952 C C . LYS A 1 126 ? 3.827 1.356 -21.658 1.00 92.25 126 LYS A C 1
ATOM 954 O O . LYS A 1 126 ? 2.771 1.985 -21.679 1.00 92.25 126 LYS A O 1
ATOM 959 N N . ALA A 1 127 ? 4.853 1.684 -20.872 1.00 95.56 127 ALA A N 1
ATOM 960 C CA . ALA A 1 127 ? 4.876 2.852 -19.992 1.00 95.56 127 ALA A CA 1
ATOM 961 C C . ALA A 1 127 ? 6.240 3.572 -19.986 1.00 95.56 127 ALA A C 1
ATOM 963 O O . ALA A 1 127 ? 7.293 2.972 -20.201 1.00 95.56 127 ALA A O 1
ATOM 964 N N . GLY A 1 128 ? 6.216 4.870 -19.670 1.00 94.38 128 GLY A N 1
ATOM 965 C CA . GLY A 1 128 ? 7.392 5.727 -19.475 1.00 94.38 128 GLY A CA 1
ATOM 966 C C . GLY A 1 128 ? 7.874 6.480 -20.722 1.00 94.38 128 GLY A C 1
ATOM 967 O O . GLY A 1 128 ? 8.552 7.501 -20.569 1.00 94.38 128 GLY A O 1
ATOM 968 N N . GLY A 1 129 ? 7.508 6.026 -21.920 1.00 92.31 129 GLY A N 1
ATOM 969 C CA . GLY A 1 129 ? 7.895 6.612 -23.204 1.00 92.31 129 GLY A CA 1
ATOM 970 C C . GLY A 1 129 ? 7.122 7.870 -23.621 1.00 92.31 129 GLY A C 1
ATOM 971 O O . GLY A 1 129 ? 6.430 8.513 -22.821 1.00 92.31 129 GLY A O 1
ATOM 972 N N . ASP A 1 130 ? 7.253 8.227 -24.898 1.00 91.12 130 ASP A N 1
ATOM 973 C CA . ASP A 1 130 ? 6.508 9.315 -25.538 1.00 91.12 130 ASP A CA 1
ATOM 974 C C . ASP A 1 130 ? 5.015 8.965 -25.587 1.00 91.12 130 ASP A C 1
ATOM 976 O O . ASP A 1 130 ? 4.645 7.833 -25.880 1.00 91.12 130 ASP A O 1
ATOM 980 N N . ASP A 1 131 ? 4.158 9.927 -25.229 1.00 92.00 131 ASP A N 1
ATOM 981 C CA . ASP A 1 131 ? 2.692 9.774 -25.153 1.00 92.00 131 ASP A CA 1
ATOM 982 C C . ASP A 1 131 ? 2.179 8.604 -24.289 1.00 92.00 131 ASP A C 1
ATOM 984 O O . ASP A 1 131 ? 0.997 8.264 -24.306 1.00 92.00 131 ASP A O 1
ATOM 988 N N . GLN A 1 132 ? 3.050 8.040 -23.453 1.00 94.62 132 GLN A N 1
ATOM 989 C CA . GLN A 1 132 ? 2.721 6.987 -22.502 1.00 94.62 132 GLN A CA 1
ATOM 990 C C . GLN A 1 132 ? 2.539 7.553 -21.092 1.00 94.62 132 GLN A C 1
ATOM 992 O O . GLN A 1 132 ? 3.104 8.594 -20.709 1.00 94.62 132 GLN A O 1
ATOM 997 N N . ARG A 1 133 ? 1.758 6.834 -20.280 1.00 95.19 133 ARG A N 1
ATOM 998 C CA . ARG A 1 133 ? 1.697 7.096 -18.841 1.00 95.19 133 ARG A CA 1
ATOM 999 C C . ARG A 1 133 ? 3.038 6.740 -18.187 1.00 95.19 133 ARG A C 1
ATOM 1001 O O . ARG A 1 133 ? 3.768 5.902 -18.717 1.00 95.19 133 ARG A O 1
ATOM 1008 N N . PRO A 1 134 ? 3.389 7.347 -17.043 1.00 96.38 134 PRO A N 1
ATOM 1009 C CA . PRO A 1 134 ? 4.590 6.944 -16.325 1.00 96.38 134 PRO A CA 1
ATOM 1010 C C . PRO A 1 134 ? 4.474 5.514 -15.797 1.00 96.38 134 PRO A C 1
ATOM 1012 O O . PRO A 1 134 ? 3.383 5.025 -15.492 1.00 96.38 134 PRO A O 1
ATOM 1015 N N . ILE A 1 135 ? 5.638 4.909 -15.610 1.00 97.31 135 ILE A N 1
ATOM 1016 C CA . ILE A 1 135 ? 5.845 3.686 -14.834 1.00 97.31 135 ILE A CA 1
ATOM 1017 C C . ILE A 1 135 ? 5.631 4.052 -13.363 1.00 97.31 135 ILE A C 1
ATOM 1019 O O . ILE A 1 135 ? 6.330 4.941 -12.868 1.00 97.31 135 ILE A O 1
ATOM 1023 N N . LYS A 1 136 ? 4.679 3.419 -12.667 1.00 96.94 136 LYS A N 1
ATOM 1024 C CA . LYS A 1 136 ? 4.397 3.717 -11.253 1.00 96.94 136 LYS A CA 1
ATOM 1025 C C . LYS A 1 136 ? 4.606 2.518 -10.354 1.00 96.94 136 LYS A C 1
ATOM 1027 O O . LYS A 1 136 ? 4.081 1.438 -10.617 1.00 96.94 136 LYS A O 1
ATOM 1032 N N . SER A 1 137 ? 5.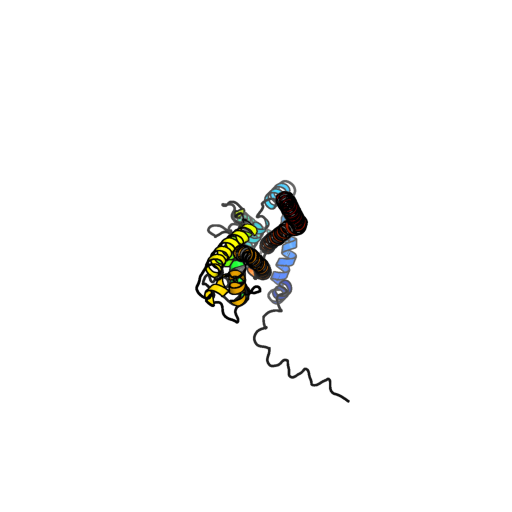271 2.735 -9.222 1.00 95.94 137 SER A N 1
ATOM 1033 C CA . SER A 1 137 ? 5.396 1.701 -8.186 1.00 95.94 137 SER A CA 1
ATOM 1034 C C . SER A 1 137 ? 4.035 1.218 -7.669 1.00 95.94 137 SER A C 1
ATOM 1036 O O . SER A 1 137 ? 3.861 0.036 -7.377 1.00 95.94 137 SER A O 1
ATOM 1038 N N . SER A 1 138 ? 3.047 2.112 -7.615 1.00 96.81 138 SER A N 1
ATOM 1039 C CA . SER A 1 138 ? 1.691 1.817 -7.154 1.00 96.81 138 SER A CA 1
ATOM 1040 C C . SER A 1 138 ? 0.898 0.871 -8.074 1.00 96.81 138 SER A C 1
ATOM 1042 O O . SER A 1 138 ? -0.015 0.191 -7.602 1.00 96.81 138 SER A O 1
ATOM 1044 N N . ASP A 1 139 ? 1.271 0.732 -9.351 1.00 96.56 139 ASP A N 1
ATOM 1045 C CA . ASP A 1 139 ? 0.629 -0.226 -10.264 1.00 96.56 139 ASP A CA 1
ATOM 1046 C C . ASP A 1 139 ? 0.936 -1.683 -9.880 1.00 96.56 139 ASP A C 1
ATOM 1048 O O . ASP A 1 139 ? 0.126 -2.585 -10.097 1.00 96.56 139 ASP A O 1
ATOM 1052 N N . ILE A 1 140 ? 2.095 -1.925 -9.262 1.00 96.88 140 ILE A N 1
ATOM 1053 C CA . ILE A 1 140 ? 2.512 -3.258 -8.806 1.00 96.88 140 ILE A CA 1
ATOM 1054 C C . ILE A 1 140 ? 1.602 -3.734 -7.668 1.00 96.88 140 ILE A C 1
ATOM 1056 O O . ILE A 1 140 ? 1.264 -4.915 -7.586 1.00 96.88 140 ILE A O 1
ATOM 1060 N N . VAL A 1 141 ? 1.150 -2.816 -6.809 1.00 97.38 141 VAL A N 1
ATOM 1061 C CA . VAL A 1 141 ? 0.193 -3.113 -5.731 1.00 97.38 141 VAL A CA 1
ATOM 1062 C C . VAL A 1 141 ? -1.155 -3.531 -6.304 1.00 97.38 141 VAL A C 1
ATOM 1064 O O . VAL A 1 141 ? -1.724 -4.527 -5.867 1.00 97.38 141 VAL A O 1
ATOM 1067 N N . LEU A 1 142 ? -1.632 -2.809 -7.315 1.00 95.75 142 LEU A N 1
ATOM 1068 C CA . LEU A 1 142 ? -2.880 -3.113 -8.009 1.00 95.75 142 LEU A CA 1
ATOM 1069 C C . LEU A 1 142 ? -2.809 -4.502 -8.663 1.00 95.75 142 LEU A C 1
ATOM 1071 O O . LEU A 1 142 ? -3.659 -5.357 -8.410 1.00 95.75 142 LEU A O 1
ATOM 1075 N N . SER A 1 143 ? -1.734 -4.762 -9.411 1.00 95.62 143 SER A N 1
ATOM 1076 C CA . SER A 1 143 ? -1.513 -6.047 -10.074 1.00 95.62 143 SER A CA 1
ATOM 1077 C C . SER A 1 143 ? -1.374 -7.214 -9.096 1.00 95.62 143 SER A C 1
ATOM 1079 O O . SER A 1 143 ? -2.042 -8.237 -9.248 1.00 95.62 143 SER A O 1
ATOM 1081 N N . SER A 1 144 ? -0.556 -7.057 -8.053 1.00 95.81 144 SER A N 1
ATOM 1082 C CA . SER A 1 144 ? -0.361 -8.099 -7.039 1.00 95.81 144 SER A CA 1
ATOM 1083 C C . SER A 1 144 ? -1.634 -8.384 -6.242 1.00 95.81 144 SER A C 1
ATOM 1085 O O . SER A 1 144 ? -1.918 -9.550 -5.972 1.00 95.81 144 SER A O 1
ATOM 1087 N N . PHE A 1 145 ? -2.439 -7.364 -5.919 1.00 96.38 145 PHE A N 1
ATOM 1088 C 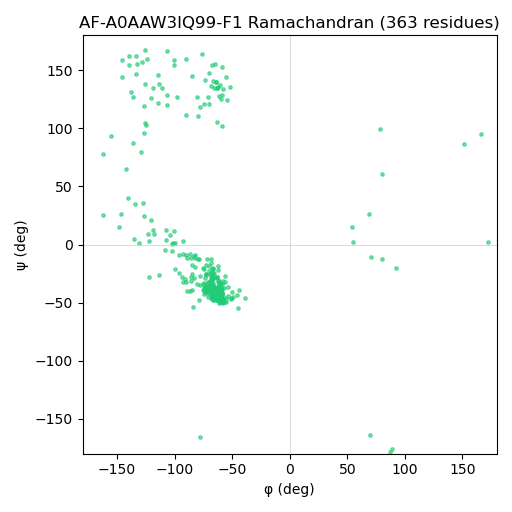CA . PHE A 1 145 ? -3.736 -7.546 -5.261 1.00 96.38 145 PHE A CA 1
ATOM 1089 C C . PHE A 1 145 ? -4.633 -8.494 -6.060 1.00 96.38 145 PHE A C 1
ATOM 1091 O O . PHE A 1 145 ? -5.185 -9.449 -5.502 1.00 96.38 145 PHE A O 1
ATOM 1098 N N . ASN A 1 146 ? -4.760 -8.234 -7.362 1.00 95.00 146 ASN A N 1
ATOM 1099 C CA . ASN A 1 146 ? -5.626 -9.003 -8.243 1.00 95.00 146 ASN A CA 1
ATOM 1100 C C . ASN A 1 146 ? -5.090 -10.407 -8.506 1.00 95.00 146 ASN A C 1
ATOM 1102 O O . ASN A 1 146 ? -5.839 -11.372 -8.369 1.00 95.00 146 ASN A O 1
ATOM 1106 N N . GLN A 1 147 ? -3.797 -10.548 -8.800 1.00 93.25 147 GLN A N 1
ATOM 1107 C CA . GLN A 1 147 ? -3.204 -11.859 -9.065 1.00 93.25 147 GLN A CA 1
ATOM 1108 C C . GLN A 1 147 ? -3.270 -12.780 -7.843 1.00 93.25 147 GLN A C 1
ATOM 1110 O O . GLN A 1 147 ? -3.639 -13.946 -7.973 1.00 93.25 147 GLN A O 1
ATOM 1115 N N . LEU A 1 148 ? -3.031 -12.252 -6.637 1.00 92.62 148 LEU A N 1
ATOM 1116 C CA . LEU A 1 148 ? -3.205 -13.011 -5.392 1.00 92.62 148 LEU A CA 1
ATOM 1117 C C . LEU A 1 148 ? -4.671 -13.376 -5.110 1.00 92.62 148 LEU A C 1
ATOM 1119 O O . LEU A 1 148 ? -4.934 -14.300 -4.343 1.00 92.62 148 LEU A O 1
ATOM 1123 N N . ALA A 1 149 ? -5.623 -12.660 -5.709 1.00 91.50 149 ALA A N 1
ATOM 1124 C CA . ALA A 1 149 ? -7.050 -12.967 -5.656 1.00 91.50 149 ALA A CA 1
ATOM 1125 C C . ALA A 1 149 ? -7.531 -13.842 -6.834 1.00 91.50 149 ALA A C 1
ATOM 1127 O O . ALA A 1 149 ? -8.725 -14.118 -6.923 1.00 91.50 149 ALA A O 1
ATOM 1128 N N . GLY A 1 150 ? -6.637 -14.278 -7.732 1.00 90.44 150 GLY A N 1
ATOM 1129 C CA . GLY A 1 150 ? -6.995 -15.058 -8.922 1.00 90.44 150 GLY A CA 1
ATOM 1130 C C . GLY A 1 150 ? -7.777 -14.264 -9.975 1.00 90.44 150 GLY A C 1
ATOM 1131 O O . GLY A 1 150 ? -8.566 -14.843 -10.719 1.00 90.44 150 GLY A O 1
ATOM 1132 N N . ARG A 1 151 ? -7.599 -12.941 -10.009 1.00 92.38 151 ARG A N 1
ATOM 1133 C CA . ARG A 1 151 ? -8.290 -12.007 -10.907 1.00 92.38 151 ARG A CA 1
ATOM 1134 C C . ARG A 1 151 ? -7.363 -11.504 -12.008 1.00 92.38 151 ARG A C 1
ATOM 1136 O O . ARG A 1 151 ? -6.142 -11.634 -11.920 1.00 92.38 151 ARG A O 1
ATOM 1143 N N . GLU A 1 152 ? -7.954 -10.879 -13.023 1.00 91.94 152 GLU A N 1
ATOM 1144 C CA . GLU A 1 152 ? -7.197 -10.147 -14.035 1.00 91.94 152 GLU A CA 1
ATOM 1145 C C . GLU A 1 152 ? -6.354 -9.050 -13.373 1.00 91.94 152 GLU A C 1
ATOM 1147 O O . GLU A 1 152 ? -6.852 -8.301 -12.533 1.00 91.94 152 GLU A O 1
ATOM 1152 N N . SER A 1 153 ? -5.082 -8.956 -13.772 1.00 89.50 153 SER A N 1
ATOM 1153 C CA . SER A 1 153 ? -4.066 -8.075 -13.188 1.00 89.50 153 SER A CA 1
ATOM 1154 C C . SER A 1 153 ? -4.578 -6.657 -12.911 1.00 89.50 153 SER A C 1
ATOM 1156 O O . SER A 1 153 ? -4.283 -6.105 -11.855 1.00 89.50 153 SER A O 1
ATOM 1158 N N . CYS A 1 154 ? -5.395 -6.083 -13.794 1.00 90.62 154 CYS A N 1
ATOM 1159 C CA . CYS A 1 154 ? -5.736 -4.660 -13.737 1.00 90.62 154 CYS A CA 1
ATOM 1160 C C . CYS A 1 154 ? -7.225 -4.375 -13.579 1.00 90.62 154 CYS A C 1
ATOM 1162 O O . CYS A 1 154 ? -7.687 -3.266 -13.842 1.00 90.62 154 CYS A O 1
ATOM 1164 N N . ASP A 1 155 ? -7.965 -5.370 -13.089 1.00 92.88 155 ASP A N 1
ATOM 1165 C CA . ASP A 1 155 ? -9.347 -5.201 -12.669 1.00 92.88 155 ASP A CA 1
ATOM 1166 C C . ASP A 1 155 ? -9.424 -4.178 -11.523 1.00 92.88 155 ASP A C 1
ATOM 1168 O O . ASP A 1 155 ? -8.721 -4.291 -10.522 1.00 92.88 155 ASP A O 1
ATOM 1172 N N . MET A 1 156 ? -10.276 -3.166 -11.670 1.00 92.06 156 MET A N 1
ATOM 1173 C CA . MET A 1 156 ? -10.466 -2.095 -10.684 1.00 92.06 156 MET A CA 1
ATOM 1174 C C . MET A 1 156 ? -11.656 -2.346 -9.757 1.00 92.06 156 MET A C 1
ATOM 1176 O O . MET A 1 156 ? -11.871 -1.598 -8.801 1.00 92.06 156 MET A O 1
ATOM 1180 N N . SER A 1 157 ? -12.474 -3.356 -10.052 1.00 92.81 157 SER A N 1
ATOM 1181 C CA . SER A 1 157 ? -13.729 -3.564 -9.346 1.00 92.81 157 SER A CA 1
ATOM 1182 C C . SER A 1 157 ? -13.501 -4.037 -7.901 1.00 92.81 157 SER A C 1
ATOM 1184 O O . SER A 1 157 ? -12.519 -4.747 -7.623 1.00 92.81 157 SER A O 1
ATOM 1186 N N . PRO A 1 158 ? -14.386 -3.649 -6.962 1.00 91.38 158 PRO A N 1
ATOM 1187 C CA . PRO A 1 158 ? -14.338 -4.135 -5.589 1.00 91.38 158 PRO A CA 1
ATOM 1188 C C . PRO A 1 158 ? -14.450 -5.658 -5.514 1.00 91.38 158 PRO A C 1
ATOM 1190 O O . PRO A 1 158 ? -15.087 -6.285 -6.360 1.00 91.38 158 PRO A O 1
ATOM 1193 N N . VAL A 1 159 ? -13.884 -6.248 -4.464 1.00 88.44 159 VAL A N 1
ATOM 1194 C CA . VAL A 1 159 ? -13.989 -7.687 -4.203 1.00 88.44 159 VAL A CA 1
ATOM 1195 C C . VAL A 1 159 ? -14.943 -7.927 -3.046 1.00 88.44 159 VAL A C 1
ATOM 1197 O O . VAL A 1 159 ? -14.800 -7.355 -1.967 1.00 88.44 159 VAL A O 1
ATOM 1200 N N . THR A 1 160 ? -15.911 -8.816 -3.250 1.00 85.25 160 THR A N 1
ATOM 1201 C CA . THR A 1 160 ? -16.769 -9.284 -2.162 1.00 85.25 160 THR A CA 1
ATOM 1202 C C . THR A 1 160 ? -15.989 -10.244 -1.266 1.00 85.25 160 THR A C 1
ATOM 1204 O O . THR A 1 160 ? -15.499 -11.277 -1.723 1.00 85.25 160 THR A O 1
ATOM 1207 N N . VAL A 1 161 ? -15.879 -9.907 0.020 1.00 83.50 161 VAL A N 1
ATOM 1208 C CA . VAL A 1 161 ? -15.255 -10.776 1.026 1.00 83.50 161 VAL A CA 1
ATOM 1209 C C . VAL A 1 161 ? -16.174 -11.968 1.302 1.00 83.50 161 VAL A C 1
ATOM 1211 O O . VAL A 1 161 ? -17.347 -11.801 1.629 1.00 83.50 161 VAL A O 1
ATOM 1214 N N . THR A 1 162 ? -15.621 -13.170 1.188 1.00 82.69 162 THR A N 1
ATOM 1215 C CA . THR A 1 162 ? -16.252 -14.453 1.522 1.00 82.69 162 THR A CA 1
ATOM 1216 C C . THR A 1 162 ? -15.360 -15.214 2.503 1.00 82.69 162 THR A C 1
ATOM 1218 O O . THR A 1 162 ? -14.186 -14.873 2.657 1.00 82.69 162 THR A O 1
ATOM 1221 N N . ASP A 1 163 ? -15.869 -16.277 3.125 1.00 76.81 163 ASP A N 1
ATOM 1222 C CA . ASP A 1 163 ? -15.100 -17.078 4.094 1.00 76.81 163 ASP A CA 1
ATOM 1223 C C . ASP A 1 163 ? -13.852 -17.750 3.487 1.00 76.81 163 ASP A C 1
ATOM 1225 O O . ASP A 1 163 ? -12.933 -18.135 4.206 1.00 76.81 163 ASP A O 1
ATOM 1229 N N . THR A 1 164 ? -13.794 -17.878 2.159 1.00 81.50 164 THR A N 1
ATOM 1230 C CA . THR A 1 164 ? -12.651 -18.435 1.417 1.00 81.50 164 THR A CA 1
ATOM 1231 C C . THR A 1 164 ? -11.764 -17.368 0.778 1.00 81.50 164 THR A C 1
ATOM 1233 O O . THR A 1 164 ? -10.812 -17.706 0.074 1.00 81.50 164 THR A O 1
ATOM 1236 N N . SER A 1 165 ? -12.077 -16.083 0.962 1.00 82.75 165 SER A N 1
ATOM 1237 C CA . SER A 1 165 ? -11.305 -14.999 0.358 1.00 82.75 165 SER A CA 1
ATOM 1238 C C . SER A 1 165 ? -9.894 -14.934 0.957 1.00 82.75 165 SER A C 1
ATOM 1240 O O . SER A 1 165 ? -9.728 -15.087 2.170 1.00 82.75 165 SER A O 1
ATOM 1242 N N . PRO A 1 166 ? -8.862 -14.658 0.141 1.00 85.12 166 PRO A N 1
ATOM 1243 C CA . PRO A 1 166 ? -7.524 -14.395 0.650 1.00 85.12 166 PRO A CA 1
ATOM 1244 C C . PRO A 1 166 ? -7.517 -13.261 1.682 1.00 85.12 166 PRO A C 1
ATOM 1246 O O . PRO A 1 166 ? -8.228 -12.267 1.531 1.00 85.12 166 PRO A O 1
ATOM 1249 N N . LEU A 1 167 ? -6.666 -13.381 2.707 1.00 84.25 167 LEU A N 1
ATOM 1250 C CA . LEU A 1 167 ? -6.629 -12.448 3.839 1.00 84.25 167 LEU A CA 1
ATOM 1251 C C . LEU A 1 167 ? -6.486 -10.977 3.409 1.00 84.25 167 LEU A C 1
ATOM 1253 O O . LEU A 1 167 ? -7.106 -10.107 4.017 1.00 84.25 167 LEU A O 1
ATOM 1257 N N . HIS A 1 168 ? -5.723 -10.681 2.350 1.00 88.25 168 HIS A N 1
ATOM 1258 C CA . HIS A 1 168 ? -5.500 -9.301 1.900 1.00 88.25 168 HIS A CA 1
ATOM 1259 C C . HIS A 1 168 ? -6.775 -8.600 1.429 1.00 88.25 168 HIS A C 1
ATOM 1261 O O . HIS A 1 168 ? -6.900 -7.390 1.599 1.00 88.25 168 HIS A O 1
ATOM 1267 N N . VAL A 1 169 ? -7.753 -9.355 0.928 1.00 90.06 169 VAL A N 1
ATOM 1268 C CA . VAL A 1 169 ? -9.056 -8.826 0.506 1.00 90.06 169 VAL A CA 1
ATOM 1269 C C . VAL A 1 169 ? -9.886 -8.341 1.701 1.00 90.06 169 VAL A C 1
ATOM 1271 O O . VAL A 1 169 ? -10.698 -7.434 1.569 1.00 90.06 169 VAL A O 1
ATOM 1274 N N . SER A 1 170 ? -9.656 -8.880 2.901 1.00 86.75 170 SER A N 1
ATOM 1275 C CA . SER A 1 170 ? -10.328 -8.394 4.117 1.00 86.75 170 SER A CA 1
ATOM 1276 C C . SER A 1 170 ? -9.815 -7.026 4.589 1.00 86.75 170 SER A C 1
ATOM 1278 O O . SER A 1 170 ? -10.463 -6.346 5.384 1.00 86.75 170 SER A O 1
ATOM 1280 N N . HIS A 1 171 ? -8.635 -6.611 4.120 1.00 90.19 171 HIS A N 1
ATOM 1281 C CA . HIS A 1 171 ? -8.004 -5.364 4.536 1.00 90.19 171 HIS A CA 1
ATOM 1282 C C . HIS A 1 171 ? -8.394 -4.171 3.658 1.00 90.19 171 HIS A C 1
ATOM 1284 O O . HIS A 1 171 ? -8.492 -3.055 4.188 1.00 90.19 171 HIS A O 1
ATOM 1290 N N . TRP A 1 172 ? -8.634 -4.415 2.366 1.00 93.25 172 TRP A N 1
ATOM 1291 C CA . TRP A 1 172 ? -9.002 -3.420 1.359 1.00 93.25 172 TRP A CA 1
ATOM 1292 C C . TRP A 1 172 ? -10.132 -3.952 0.474 1.00 93.25 172 TRP A C 1
ATOM 1294 O O . TRP A 1 172 ? -10.005 -5.021 -0.119 1.00 93.25 172 TRP A O 1
ATOM 1304 N N . ASN A 1 173 ? -11.215 -3.180 0.356 1.00 86.38 173 ASN A N 1
ATOM 1305 C CA . ASN A 1 173 ? -12.410 -3.576 -0.397 1.00 86.38 173 ASN A CA 1
ATOM 1306 C C . ASN A 1 173 ? -12.175 -3.596 -1.914 1.00 86.38 173 ASN A C 1
ATOM 1308 O O . ASN A 1 173 ? -12.945 -4.207 -2.655 1.00 86.38 173 ASN A O 1
ATOM 1312 N N . SER A 1 174 ? -11.129 -2.920 -2.388 1.00 93.88 174 SER A N 1
ATOM 1313 C CA . SER A 1 174 ? -10.752 -2.868 -3.794 1.00 93.88 174 SER A CA 1
ATOM 1314 C C . SER A 1 174 ? -9.226 -2.800 -3.974 1.00 93.88 174 SER A C 1
ATOM 1316 O O . SER A 1 174 ? -8.511 -2.363 -3.063 1.00 93.88 174 SER A O 1
ATOM 1318 N N . PRO A 1 175 ? -8.715 -3.174 -5.164 1.00 95.62 175 PRO A N 1
ATOM 1319 C CA . PRO A 1 175 ? -7.315 -2.955 -5.537 1.00 95.62 175 PRO A CA 1
ATOM 1320 C C . PRO A 1 175 ? -6.919 -1.476 -5.443 1.00 95.62 175 PRO A C 1
ATOM 1322 O O . PRO A 1 175 ? -5.786 -1.153 -5.087 1.00 95.62 175 PRO A O 1
ATOM 1325 N N . GLU A 1 176 ? -7.869 -0.572 -5.706 1.00 95.62 176 GLU A N 1
ATOM 1326 C CA . GLU A 1 176 ? -7.655 0.869 -5.606 1.00 95.62 176 GLU A CA 1
ATOM 1327 C C . GLU A 1 176 ? -7.454 1.335 -4.167 1.00 95.62 176 GLU A C 1
ATOM 1329 O O . GLU A 1 176 ? -6.576 2.155 -3.901 1.00 95.62 176 GLU A O 1
ATOM 1334 N N . ASP A 1 177 ? -8.211 0.781 -3.220 1.00 95.94 177 ASP A N 1
ATOM 1335 C CA . ASP A 1 177 ? -8.035 1.091 -1.800 1.00 95.94 177 ASP A CA 1
ATOM 1336 C C . ASP A 1 177 ? -6.659 0.630 -1.305 1.00 95.94 177 ASP A C 1
ATOM 1338 O O . ASP A 1 177 ? -6.001 1.342 -0.542 1.00 95.94 177 ASP A O 1
ATOM 1342 N N . ALA A 1 178 ? -6.194 -0.536 -1.771 1.00 97.31 178 ALA A N 1
ATOM 1343 C CA . ALA A 1 178 ? -4.850 -1.030 -1.479 1.00 97.31 178 ALA A CA 1
ATOM 1344 C C . ALA A 1 178 ? -3.777 -0.114 -2.084 1.00 97.31 178 ALA A C 1
ATOM 1346 O O . ALA A 1 178 ? -2.823 0.266 -1.398 1.00 97.31 178 ALA A O 1
ATOM 1347 N N . ARG A 1 179 ? -3.962 0.303 -3.343 1.00 97.44 179 ARG A N 1
ATOM 1348 C CA . ARG A 1 179 ? -3.080 1.250 -4.034 1.00 97.44 179 ARG A CA 1
ATOM 1349 C C . ARG A 1 179 ? -3.003 2.588 -3.303 1.00 97.44 179 ARG A C 1
ATOM 1351 O O . ARG A 1 179 ? -1.908 3.089 -3.056 1.00 97.44 179 ARG A O 1
ATOM 1358 N N . LYS A 1 180 ? -4.145 3.155 -2.916 1.00 97.19 180 LYS A N 1
ATOM 1359 C CA . LYS A 1 180 ? -4.217 4.418 -2.176 1.00 97.19 180 LYS A CA 1
ATOM 1360 C C . LYS A 1 180 ? -3.525 4.310 -0.822 1.00 97.19 180 LYS A C 1
ATOM 1362 O O . LYS A 1 180 ? -2.710 5.164 -0.496 1.00 97.19 180 LYS A O 1
ATOM 1367 N N . TRP A 1 181 ? -3.784 3.239 -0.071 1.00 97.94 181 TRP A N 1
ATOM 1368 C CA . TRP A 1 181 ? -3.109 2.999 1.206 1.00 97.94 181 TRP A CA 1
ATOM 1369 C C . TRP A 1 181 ? -1.586 2.919 1.032 1.00 97.94 181 TRP A C 1
ATOM 1371 O O . TRP A 1 181 ? -0.848 3.518 1.811 1.00 97.94 181 TRP A O 1
ATOM 1381 N N . PHE A 1 182 ? -1.107 2.237 -0.015 1.00 98.38 182 PHE A N 1
ATOM 1382 C CA . PHE A 1 182 ? 0.319 2.178 -0.338 1.00 98.38 182 PHE A CA 1
ATOM 1383 C C . PHE A 1 182 ? 0.904 3.565 -0.623 1.00 98.38 182 PHE A C 1
ATOM 1385 O O . PHE A 1 182 ? 1.939 3.908 -0.056 1.00 98.38 182 PHE A O 1
ATOM 1392 N N . ILE A 1 183 ? 0.236 4.376 -1.448 1.00 98.19 183 ILE A N 1
ATOM 1393 C CA . ILE A 1 183 ? 0.684 5.739 -1.763 1.00 98.19 183 ILE A CA 1
ATOM 1394 C C . ILE A 1 183 ? 0.709 6.606 -0.498 1.00 98.19 183 ILE A C 1
ATOM 1396 O O . ILE A 1 183 ? 1.676 7.333 -0.284 1.00 98.19 183 ILE A O 1
ATOM 1400 N N . ASP A 1 184 ? -0.308 6.508 0.355 1.00 97.94 184 ASP A N 1
ATOM 1401 C CA . ASP A 1 184 ? -0.376 7.284 1.593 1.00 97.94 184 ASP A CA 1
ATOM 1402 C C . ASP A 1 184 ? 0.766 6.903 2.552 1.00 97.94 184 ASP A C 1
ATOM 1404 O O . ASP A 1 184 ? 1.398 7.778 3.132 1.00 97.94 184 ASP A O 1
ATOM 1408 N N . VAL A 1 185 ? 1.091 5.615 2.705 1.00 97.88 185 VAL A N 1
ATOM 1409 C CA . VAL A 1 185 ?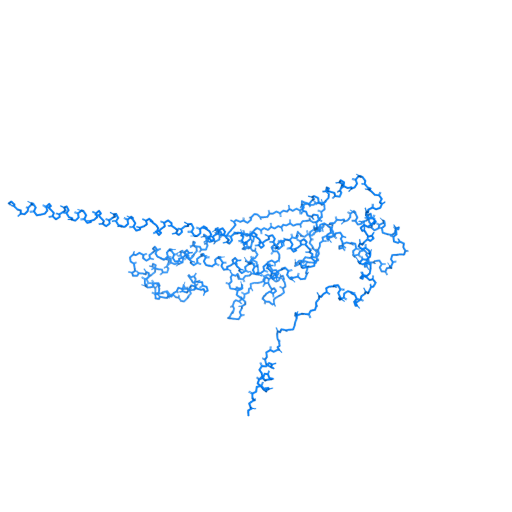 2.122 5.165 3.661 1.00 97.88 185 VAL A CA 1
ATOM 1410 C C . VAL A 1 185 ? 3.532 5.260 3.075 1.00 97.88 185 VAL A C 1
ATOM 1412 O O . VAL A 1 185 ? 4.424 5.869 3.666 1.00 97.88 185 VAL A O 1
ATOM 1415 N N . VAL A 1 186 ? 3.748 4.653 1.910 1.00 97.50 186 VAL A N 1
ATOM 1416 C CA . VAL A 1 186 ? 5.067 4.475 1.284 1.00 97.50 186 VAL A CA 1
ATOM 1417 C C . VAL A 1 186 ? 5.381 5.602 0.303 1.00 97.50 186 VAL A C 1
ATOM 1419 O O . VAL A 1 186 ? 6.547 5.946 0.118 1.00 97.50 186 VAL A O 1
ATOM 1422 N N . GLY A 1 187 ? 4.370 6.223 -0.296 1.00 97.25 187 GLY A N 1
ATOM 1423 C CA . GLY A 1 187 ? 4.543 7.139 -1.419 1.00 97.25 187 GLY A CA 1
ATOM 1424 C C . GLY A 1 187 ? 4.509 6.416 -2.761 1.00 97.25 187 GLY A C 1
ATOM 1425 O O . GLY A 1 187 ? 4.290 5.211 -2.837 1.00 97.25 187 GLY A O 1
ATOM 1426 N N . ASP A 1 188 ? 4.739 7.169 -3.831 1.00 97.06 188 ASP A N 1
ATOM 1427 C CA . ASP A 1 188 ? 4.785 6.628 -5.191 1.00 97.06 188 ASP A CA 1
ATOM 1428 C C . ASP A 1 188 ? 5.999 7.177 -5.932 1.00 97.06 188 ASP A C 1
ATOM 1430 O O . ASP A 1 188 ? 6.390 8.330 -5.731 1.00 97.06 188 ASP A O 1
ATOM 1434 N N . VAL A 1 189 ? 6.576 6.367 -6.808 1.00 95.62 189 VAL A N 1
ATOM 1435 C CA . VAL A 1 189 ? 7.623 6.782 -7.739 1.00 95.62 189 VAL A CA 1
ATOM 1436 C C . VAL A 1 189 ? 7.061 6.657 -9.143 1.00 95.62 189 VAL A C 1
ATOM 1438 O O . VAL A 1 189 ? 6.646 5.574 -9.546 1.00 95.62 189 VAL A O 1
ATOM 1441 N N . GLU A 1 190 ? 7.056 7.767 -9.874 1.00 96.62 190 GLU A N 1
ATOM 1442 C CA . GLU A 1 190 ? 6.672 7.834 -11.278 1.00 96.62 190 GLU A CA 1
ATOM 1443 C C . GLU A 1 190 ? 7.938 8.024 -12.120 1.00 96.62 190 GLU A C 1
ATOM 1445 O O . GLU A 1 190 ? 8.659 9.009 -11.942 1.00 96.62 190 GLU A O 1
ATOM 1450 N N . VAL A 1 191 ? 8.211 7.090 -13.031 1.00 96.12 191 VAL A N 1
ATOM 1451 C CA . VAL A 1 191 ? 9.388 7.124 -13.906 1.00 96.12 191 VAL A CA 1
ATOM 1452 C C . VAL A 1 191 ? 8.970 7.381 -15.348 1.00 96.12 191 VAL A C 1
ATOM 1454 O O . VAL A 1 191 ? 8.038 6.762 -15.868 1.00 96.12 191 VAL A O 1
ATOM 1457 N N . TYR A 1 192 ? 9.702 8.284 -15.992 1.00 95.12 192 TYR A N 1
ATOM 1458 C CA . TYR A 1 192 ? 9.670 8.503 -17.429 1.00 95.12 192 TYR A CA 1
ATOM 1459 C C . TYR A 1 192 ? 11.011 8.096 -18.023 1.00 95.12 192 TYR A C 1
ATOM 1461 O O . TYR A 1 192 ? 12.063 8.394 -17.463 1.00 95.12 192 TYR A O 1
ATOM 1469 N N . THR A 1 193 ? 10.975 7.420 -19.161 1.00 89.44 193 THR A N 1
ATOM 1470 C CA . THR A 1 193 ? 12.155 7.074 -19.958 1.00 89.44 193 THR A CA 1
ATOM 1471 C C . THR A 1 193 ? 12.373 8.080 -21.080 1.00 89.44 193 THR A C 1
ATOM 1473 O O . THR A 1 193 ? 13.502 8.252 -21.527 1.00 89.44 193 THR A O 1
ATOM 1476 N N . THR A 1 194 ? 11.317 8.775 -21.514 1.00 88.31 194 THR A N 1
ATOM 1477 C CA . THR A 1 194 ? 11.422 9.799 -22.556 1.00 88.31 194 THR A CA 1
ATOM 1478 C C . THR A 1 194 ? 12.298 10.983 -22.122 1.00 88.31 194 THR A C 1
ATOM 1480 O O . THR A 1 194 ? 12.151 11.477 -20.999 1.00 88.31 194 THR A O 1
ATOM 1483 N N . PRO A 1 195 ? 13.146 11.522 -23.021 1.00 82.50 195 PRO A N 1
ATOM 1484 C CA . PRO A 1 195 ? 13.911 12.740 -22.753 1.00 82.50 195 PRO A CA 1
ATOM 1485 C C . PRO A 1 195 ? 13.035 14.003 -22.662 1.00 82.50 195 PRO A C 1
ATOM 1487 O O . PRO A 1 195 ? 13.511 15.048 -22.226 1.00 82.50 195 PRO A O 1
ATOM 1490 N N . SER A 1 196 ? 11.763 13.938 -23.080 1.00 83.62 196 SER A N 1
ATOM 1491 C CA . SER A 1 196 ? 10.844 15.088 -23.095 1.00 83.62 196 SER A CA 1
ATOM 1492 C C . SER A 1 196 ? 10.237 15.428 -21.728 1.00 83.62 196 SER A C 1
ATOM 1494 O O . SER A 1 196 ? 9.639 16.494 -21.564 1.00 83.62 196 SER A O 1
ATOM 1496 N N . LYS A 1 197 ? 10.374 14.540 -20.736 1.00 88.56 197 LYS A N 1
ATOM 1497 C CA . LYS A 1 197 ? 9.775 14.685 -19.404 1.00 88.56 197 LYS A CA 1
ATOM 1498 C C . LYS A 1 197 ? 10.839 14.610 -18.318 1.00 88.56 197 LYS A C 1
ATOM 1500 O O . LYS A 1 197 ? 11.925 14.073 -18.505 1.00 88.56 197 LYS A O 1
ATOM 1505 N N . LYS A 1 198 ? 10.502 15.138 -17.138 1.00 89.06 198 LYS A N 1
ATOM 1506 C CA . LYS A 1 198 ? 11.339 14.986 -15.946 1.00 89.06 198 LYS A CA 1
ATOM 1507 C C . LYS A 1 198 ? 11.496 13.484 -15.628 1.00 89.06 198 LYS A C 1
ATOM 1509 O O . LYS A 1 198 ? 10.470 12.838 -15.427 1.00 89.06 198 LYS A O 1
ATOM 1514 N N . PRO A 1 199 ? 12.730 12.953 -15.516 1.00 88.06 199 PRO A N 1
ATOM 1515 C CA . PRO A 1 199 ? 13.008 11.523 -15.345 1.00 88.06 199 PRO A CA 1
ATOM 1516 C C . PRO A 1 199 ? 12.219 10.810 -14.248 1.00 88.06 199 PRO A C 1
ATOM 1518 O O . PRO A 1 199 ? 11.723 9.704 -14.448 1.00 88.06 199 PRO A O 1
ATOM 1521 N N . ILE A 1 200 ? 12.124 11.436 -13.073 1.00 92.31 200 ILE A N 1
ATOM 1522 C CA . ILE A 1 200 ? 11.468 10.865 -11.899 1.00 92.31 200 ILE A CA 1
ATOM 1523 C C . ILE A 1 200 ? 10.635 11.938 -11.208 1.00 92.31 200 ILE A C 1
ATOM 1525 O O . ILE A 1 200 ? 11.128 13.026 -10.892 1.00 92.31 200 ILE A O 1
ATOM 1529 N N . ASN A 1 201 ? 9.388 11.592 -10.908 1.00 94.06 201 ASN A N 1
ATOM 1530 C CA . ASN A 1 201 ? 8.551 12.297 -9.952 1.00 94.06 201 ASN A CA 1
ATOM 1531 C C . ASN A 1 201 ? 8.264 11.388 -8.763 1.00 94.06 201 ASN A C 1
ATOM 1533 O O . ASN A 1 201 ? 8.135 10.176 -8.906 1.00 94.06 201 ASN A O 1
ATOM 1537 N N . THR A 1 202 ? 8.154 11.977 -7.578 1.00 94.50 202 THR A N 1
ATOM 1538 C CA . THR A 1 202 ? 7.836 11.234 -6.363 1.00 94.50 202 THR A CA 1
ATOM 1539 C C . THR A 1 202 ? 6.634 11.853 -5.675 1.00 94.50 202 THR A C 1
ATOM 1541 O O . THR A 1 202 ? 6.501 13.074 -5.580 1.00 94.50 202 THR A O 1
ATOM 1544 N N . LYS A 1 203 ? 5.748 10.991 -5.187 1.00 95.56 203 LYS A N 1
ATOM 1545 C CA . LYS A 1 203 ? 4.713 11.341 -4.221 1.00 95.56 203 LYS A CA 1
ATOM 1546 C C . LYS A 1 203 ? 5.216 10.949 -2.847 1.00 95.56 203 LYS A C 1
ATOM 1548 O O . LYS A 1 203 ? 5.665 9.823 -2.632 1.00 95.56 203 LYS A O 1
ATOM 1553 N N . ILE A 1 204 ? 5.180 11.903 -1.930 1.00 93.50 204 ILE A N 1
ATOM 1554 C CA . ILE A 1 204 ? 5.665 11.705 -0.570 1.00 93.50 204 ILE A CA 1
ATOM 1555 C C . ILE A 1 204 ? 4.595 10.931 0.202 1.00 93.50 204 ILE A C 1
ATOM 1557 O O . ILE A 1 204 ? 3.483 11.425 0.357 1.00 93.50 204 ILE A O 1
ATOM 1561 N N . GLY A 1 205 ? 4.942 9.736 0.683 1.00 94.62 205 GLY A N 1
ATOM 1562 C CA . GLY A 1 205 ? 4.141 9.025 1.677 1.00 94.62 205 GLY A CA 1
ATOM 1563 C C . GLY A 1 205 ? 4.275 9.674 3.052 1.00 94.62 205 GLY A C 1
ATOM 1564 O O . GLY A 1 205 ? 5.367 10.110 3.429 1.00 94.62 205 GLY A O 1
ATOM 1565 N N . THR A 1 206 ? 3.174 9.725 3.791 1.00 94.69 206 THR A N 1
ATOM 1566 C CA . THR A 1 206 ? 3.061 10.281 5.144 1.00 94.69 206 THR A CA 1
ATOM 1567 C C . THR A 1 206 ? 3.510 9.311 6.238 1.00 94.69 206 THR A C 1
ATOM 1569 O O . THR A 1 206 ? 3.632 9.718 7.389 1.00 94.69 206 THR A O 1
ATOM 1572 N N . GLY A 1 207 ? 3.761 8.043 5.897 1.00 94.75 207 GLY A N 1
ATOM 1573 C CA . GLY A 1 207 ? 4.151 7.000 6.846 1.00 94.75 207 GLY A CA 1
ATOM 1574 C C . GLY A 1 207 ? 2.962 6.290 7.496 1.00 94.75 207 GLY A C 1
ATOM 1575 O O . GLY A 1 207 ? 1.800 6.552 7.176 1.00 94.75 207 GLY A O 1
ATOM 1576 N N . LEU A 1 208 ? 3.261 5.348 8.394 1.00 95.81 208 LEU A N 1
ATOM 1577 C CA . LEU A 1 208 ? 2.248 4.464 8.993 1.00 95.81 208 LEU A CA 1
ATOM 1578 C C . LEU A 1 208 ? 1.509 5.107 10.181 1.00 95.81 208 LEU A C 1
ATOM 1580 O O . LEU A 1 208 ? 0.340 4.804 10.414 1.00 95.81 208 LEU A O 1
ATOM 1584 N N . MET A 1 209 ? 2.155 6.020 10.912 1.00 93.94 209 MET A N 1
ATOM 1585 C CA . MET A 1 209 ? 1.568 6.638 12.108 1.00 93.94 209 MET A CA 1
ATOM 1586 C C . MET A 1 209 ? 0.290 7.450 11.817 1.00 93.94 209 MET A C 1
ATOM 1588 O O . MET A 1 209 ? -0.705 7.227 12.504 1.00 93.94 209 MET A O 1
ATOM 1592 N N . PRO A 1 210 ? 0.216 8.286 10.761 1.00 94.94 210 PRO A N 1
ATOM 1593 C CA . PRO A 1 210 ? -1.035 8.968 10.414 1.00 94.94 210 PRO A CA 1
ATOM 1594 C C . PRO A 1 210 ? -2.195 8.010 10.102 1.00 94.94 210 PRO A C 1
ATOM 1596 O O . PRO A 1 210 ? -3.340 8.300 10.437 1.00 94.94 210 PRO A O 1
ATOM 1599 N N . LYS A 1 211 ? -1.917 6.833 9.517 1.00 96.06 211 LYS A N 1
ATOM 1600 C CA . LYS A 1 211 ? -2.941 5.797 9.290 1.00 96.06 211 LYS A CA 1
ATOM 1601 C C . LYS A 1 211 ? -3.432 5.155 10.581 1.00 96.06 211 LYS A C 1
ATOM 1603 O O . LYS A 1 211 ? -4.619 4.842 10.698 1.00 96.06 211 LYS A O 1
ATOM 1608 N N . ILE A 1 212 ? -2.538 4.984 11.551 1.00 95.31 212 ILE A N 1
ATOM 1609 C CA . ILE A 1 212 ? -2.890 4.527 12.898 1.00 95.31 212 ILE A CA 1
ATOM 1610 C C . ILE A 1 212 ? -3.786 5.558 13.580 1.00 95.31 212 ILE A C 1
ATOM 1612 O O . ILE A 1 212 ? -4.793 5.172 14.160 1.00 95.31 212 ILE A O 1
ATOM 1616 N N . GLU A 1 213 ? -3.461 6.848 13.490 1.00 95.12 213 GLU A N 1
ATOM 1617 C CA . GLU A 1 213 ? -4.263 7.927 14.078 1.00 95.12 213 GLU A CA 1
ATOM 1618 C C . GLU A 1 213 ? -5.651 8.037 13.431 1.00 95.12 213 GLU A C 1
ATOM 1620 O O . GLU A 1 213 ? -6.650 8.124 14.145 1.00 95.12 213 GLU A O 1
ATOM 1625 N N . GLU A 1 214 ? -5.732 7.948 12.099 1.00 96.25 214 GLU A N 1
ATOM 1626 C CA . GLU A 1 214 ? -6.994 7.904 11.346 1.00 96.25 214 GLU A CA 1
ATOM 1627 C C . GLU A 1 214 ? -7.869 6.726 11.807 1.00 96.25 214 GLU A C 1
ATOM 1629 O O . GLU A 1 214 ? -9.038 6.895 12.160 1.00 96.25 214 GLU A O 1
ATOM 1634 N N . THR A 1 215 ? -7.276 5.532 11.878 1.00 95.25 215 THR A N 1
ATOM 1635 C CA . THR A 1 215 ? -7.970 4.313 12.316 1.00 95.25 215 THR A CA 1
ATOM 1636 C C . THR A 1 215 ? -8.361 4.383 13.788 1.00 95.25 215 THR A C 1
ATOM 1638 O O . THR A 1 215 ? -9.441 3.931 14.160 1.00 95.25 215 THR A O 1
ATOM 1641 N N . PHE A 1 216 ? -7.508 4.960 14.635 1.00 95.62 216 PHE A N 1
ATOM 1642 C CA . PHE A 1 216 ? -7.795 5.163 16.047 1.00 95.62 216 PHE A CA 1
ATOM 1643 C C . PHE A 1 216 ? -8.988 6.091 16.230 1.00 95.62 216 PHE A C 1
ATOM 1645 O O . PHE A 1 216 ? -9.883 5.741 16.991 1.00 95.62 216 PHE A O 1
ATOM 1652 N N . SER A 1 217 ? -9.040 7.216 15.513 1.00 97.06 217 SER A N 1
ATOM 1653 C CA . SER A 1 217 ? -10.178 8.135 15.569 1.00 97.06 217 SER A CA 1
ATOM 1654 C C . SER A 1 217 ? -11.482 7.429 15.187 1.00 97.06 217 SER A C 1
ATOM 1656 O O . SER A 1 217 ? -12.448 7.497 15.940 1.00 97.06 217 SER A O 1
ATOM 1658 N N . ASP A 1 218 ? -11.496 6.688 14.072 1.00 95.75 218 ASP A N 1
ATOM 1659 C CA . ASP A 1 218 ? -12.687 5.956 13.611 1.00 95.75 218 ASP A CA 1
ATOM 1660 C C . ASP A 1 218 ? -13.146 4.890 14.621 1.00 95.75 218 ASP A C 1
ATOM 1662 O O . ASP A 1 218 ? -14.316 4.847 15.011 1.00 95.75 218 ASP A O 1
ATOM 1666 N N . VAL A 1 219 ? -12.224 4.039 15.086 1.00 95.38 219 VAL A N 1
ATOM 1667 C CA . VAL A 1 219 ? -12.541 2.972 16.048 1.00 95.38 219 VAL A CA 1
ATOM 1668 C C . VAL A 1 219 ? -12.967 3.561 17.391 1.00 95.38 219 VAL A C 1
ATOM 1670 O O . VAL A 1 219 ? -13.912 3.063 17.995 1.00 95.38 219 VAL A O 1
ATOM 1673 N N . SER A 1 220 ? -12.308 4.626 17.844 1.00 95.19 220 SER A N 1
ATOM 1674 C CA . SER A 1 220 ? -12.605 5.308 19.103 1.00 95.19 220 SER A CA 1
ATOM 1675 C C . SER A 1 220 ? -14.001 5.926 19.101 1.00 95.19 220 SER A C 1
ATOM 1677 O O . SER A 1 220 ? -14.768 5.699 20.038 1.00 95.19 220 SER A O 1
ATOM 1679 N N . ASP A 1 221 ? -14.380 6.614 18.021 1.00 95.50 221 ASP A N 1
ATOM 1680 C CA . ASP A 1 221 ? -15.712 7.204 17.874 1.00 95.50 221 ASP A CA 1
ATOM 1681 C C . ASP A 1 221 ? -16.808 6.132 17.880 1.00 95.50 221 ASP A C 1
ATOM 1683 O O . ASP A 1 221 ? -17.842 6.278 18.541 1.00 95.50 221 ASP A O 1
ATOM 1687 N N . LYS A 1 222 ? -16.585 5.020 17.171 1.00 95.25 222 LYS A N 1
ATOM 1688 C CA . LYS A 1 222 ? -17.507 3.876 17.159 1.00 95.25 222 LYS A CA 1
ATOM 1689 C C . LYS A 1 222 ? -17.589 3.206 18.528 1.00 95.25 222 LYS A C 1
ATOM 1691 O O . LYS A 1 222 ? -18.687 2.939 19.015 1.00 95.25 222 LYS A O 1
ATOM 1696 N N . MET A 1 223 ? -16.451 2.989 19.182 1.00 94.75 223 MET A N 1
ATOM 1697 C CA . MET A 1 223 ? -16.384 2.388 20.511 1.00 94.75 223 MET A CA 1
ATOM 1698 C C . MET A 1 223 ? -17.097 3.253 21.554 1.00 94.75 223 MET A C 1
ATOM 1700 O O . MET A 1 223 ? -17.871 2.726 22.352 1.00 94.75 223 MET A O 1
ATOM 1704 N N . ASP A 1 224 ? -16.899 4.574 21.536 1.00 93.56 224 ASP A N 1
ATOM 1705 C CA . ASP A 1 224 ? -17.553 5.505 22.462 1.00 93.56 224 ASP A CA 1
ATOM 1706 C C . ASP A 1 224 ? -19.076 5.476 22.292 1.00 93.56 224 ASP A C 1
ATOM 1708 O O . ASP A 1 224 ? -19.806 5.366 23.280 1.00 93.56 224 ASP A O 1
ATOM 1712 N N . ARG A 1 225 ? -19.574 5.463 21.047 1.00 93.19 225 ARG A N 1
ATOM 1713 C CA . ARG A 1 225 ? -21.012 5.307 20.755 1.00 93.19 225 ARG A CA 1
ATOM 1714 C C . ARG A 1 225 ? -21.568 3.997 21.303 1.00 93.19 225 ARG A C 1
ATOM 1716 O O . ARG A 1 225 ? -22.641 3.988 21.903 1.00 93.19 225 ARG A O 1
ATOM 1723 N N . ILE A 1 226 ? -20.843 2.895 21.125 1.00 93.38 226 ILE A N 1
ATOM 1724 C CA . ILE A 1 226 ? -21.275 1.577 21.599 1.00 93.38 226 ILE A CA 1
ATOM 1725 C C . ILE A 1 226 ? -21.290 1.533 23.127 1.00 93.38 226 ILE A C 1
ATOM 1727 O O . ILE A 1 226 ? -22.271 1.086 23.718 1.00 93.38 226 ILE A O 1
ATOM 1731 N N . VAL A 1 227 ? -20.238 2.017 23.786 1.00 92.94 227 VAL A N 1
ATOM 1732 C CA . VAL A 1 227 ? -20.128 1.984 25.249 1.00 92.94 227 VAL A CA 1
ATOM 1733 C C . VAL A 1 227 ? -21.142 2.924 25.905 1.00 92.94 227 VAL A C 1
ATOM 1735 O O . VAL A 1 227 ? -21.737 2.543 26.906 1.00 92.94 227 VAL A O 1
ATOM 1738 N N . THR A 1 228 ? -21.413 4.103 25.343 1.00 91.19 228 THR A N 1
ATOM 1739 C CA . THR A 1 228 ? -22.358 5.079 25.928 1.00 91.19 228 THR A CA 1
ATOM 1740 C C . THR A 1 228 ? -23.829 4.804 25.609 1.00 91.19 228 THR A C 1
ATOM 1742 O O . THR A 1 228 ? -24.711 5.297 26.314 1.00 91.19 228 THR A O 1
ATOM 1745 N N . SER A 1 229 ? -24.118 4.010 24.574 1.00 91.56 229 SER A N 1
ATOM 1746 C CA . SER A 1 229 ? -25.486 3.630 24.216 1.00 91.56 2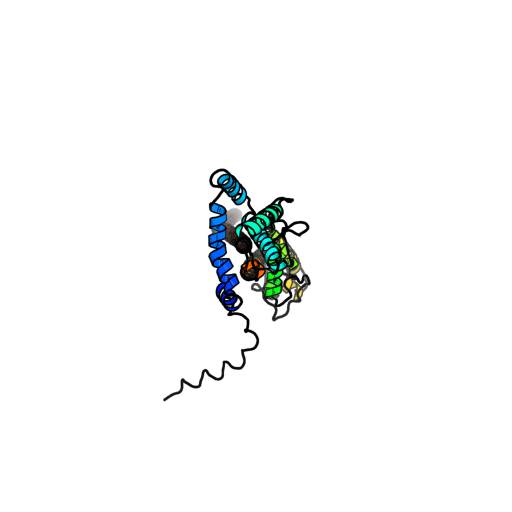29 SER A CA 1
ATOM 1747 C C . SER A 1 229 ? -26.156 2.799 25.315 1.00 91.56 229 SER A C 1
ATOM 1749 O O . SER A 1 229 ? -25.556 1.892 25.889 1.00 91.56 229 SER A O 1
ATOM 1751 N N . SER A 1 230 ? -27.441 3.062 25.565 1.00 86.56 230 SER A N 1
ATOM 1752 C CA . SER A 1 230 ? -28.285 2.244 26.446 1.00 86.56 230 SER A CA 1
ATOM 1753 C C . SER A 1 230 ? -28.799 0.968 25.772 1.00 86.56 230 SER A C 1
ATOM 1755 O O . SER A 1 230 ? -29.318 0.079 26.447 1.00 86.56 230 SER A O 1
ATOM 1757 N N . GLN A 1 231 ? -28.665 0.860 24.446 1.00 90.06 231 GLN A N 1
ATOM 1758 C CA . GLN A 1 231 ? -29.090 -0.314 23.692 1.00 90.06 231 GLN A CA 1
ATOM 1759 C C . GLN A 1 231 ? -27.997 -1.395 23.701 1.00 90.06 231 GLN A C 1
ATOM 1761 O O . GLN A 1 231 ? -26.802 -1.076 23.664 1.00 90.06 231 GLN A O 1
ATOM 1766 N N . PRO A 1 232 ? -28.363 -2.688 23.726 1.00 88.56 232 PRO A N 1
ATOM 1767 C CA . PRO A 1 232 ? -27.390 -3.763 23.574 1.00 88.56 232 PRO A CA 1
ATOM 1768 C C . PRO A 1 232 ? -26.678 -3.678 22.211 1.00 88.56 232 PRO A C 1
ATOM 1770 O O . PRO A 1 232 ? -27.361 -3.489 21.203 1.00 88.56 232 PRO A O 1
ATOM 1773 N N . PRO A 1 233 ? -25.345 -3.875 22.139 1.00 91.31 233 PRO A N 1
ATOM 1774 C CA . PRO A 1 233 ? -24.615 -3.793 20.876 1.00 91.31 233 PRO A CA 1
ATOM 1775 C C . PRO A 1 233 ? -25.082 -4.869 19.894 1.00 91.31 233 PRO A C 1
ATOM 1777 O O . PRO A 1 233 ? -25.239 -6.046 20.257 1.00 91.31 233 PRO A O 1
ATOM 1780 N N . THR A 1 234 ? -25.295 -4.470 18.645 1.00 92.44 234 THR A N 1
ATOM 1781 C CA . THR A 1 234 ? -25.603 -5.378 17.540 1.00 92.44 234 THR A CA 1
ATOM 1782 C C . THR A 1 234 ? -24.341 -6.109 17.073 1.00 92.44 234 THR A C 1
ATOM 1784 O O . THR A 1 234 ? -23.218 -5.717 17.382 1.00 92.44 234 THR A O 1
ATOM 1787 N N . LEU A 1 235 ? -24.501 -7.191 16.304 1.00 88.94 235 LEU A N 1
ATOM 1788 C CA . LEU A 1 235 ? -23.349 -7.873 15.697 1.00 88.94 235 LEU A CA 1
ATOM 1789 C C . LEU A 1 235 ? -22.576 -6.962 14.737 1.00 88.94 235 LEU A C 1
ATOM 1791 O O . LEU A 1 235 ? -21.366 -7.123 14.606 1.00 88.94 235 LEU A O 1
ATOM 1795 N N . ASN A 1 236 ? -23.261 -6.023 14.078 1.00 88.88 236 ASN A N 1
ATOM 1796 C CA . ASN A 1 236 ? -22.605 -5.064 13.201 1.00 88.88 236 ASN A CA 1
ATOM 1797 C C . ASN A 1 236 ? -21.736 -4.093 14.008 1.00 88.88 236 ASN A C 1
ATOM 1799 O O . ASN A 1 236 ? -20.559 -3.947 13.701 1.00 88.88 236 ASN A O 1
ATOM 1803 N N . ASP A 1 237 ? -22.272 -3.552 15.106 1.00 90.00 237 ASP A N 1
ATOM 1804 C CA . ASP A 1 237 ? -21.527 -2.668 16.011 1.00 90.00 237 ASP A CA 1
ATOM 1805 C C . ASP A 1 237 ? -20.239 -3.334 16.506 1.00 90.00 237 ASP A C 1
ATOM 1807 O O . ASP A 1 237 ? -19.159 -2.755 16.443 1.00 90.00 237 ASP A O 1
ATOM 1811 N N . LEU A 1 238 ? -20.341 -4.592 16.951 1.00 91.38 238 LEU A N 1
ATOM 1812 C CA . LEU A 1 238 ? -19.189 -5.347 17.442 1.00 91.38 238 LEU A CA 1
ATOM 1813 C C . LEU A 1 238 ? -18.153 -5.603 16.344 1.00 91.38 238 LEU A C 1
ATOM 1815 O O . LEU A 1 238 ? -16.960 -5.538 16.622 1.00 91.38 238 LEU A O 1
ATOM 1819 N N . ARG A 1 239 ? -18.578 -5.874 15.104 1.00 87.50 239 ARG A N 1
ATOM 1820 C CA . ARG A 1 239 ? -17.665 -6.071 13.966 1.00 87.50 239 ARG A CA 1
ATOM 1821 C C . ARG A 1 239 ? -16.918 -4.795 13.602 1.00 87.50 239 ARG A C 1
ATOM 1823 O O . ARG A 1 239 ? -15.740 -4.876 13.281 1.00 87.50 239 ARG A O 1
ATOM 1830 N N . GLU A 1 240 ? -17.573 -3.641 13.673 1.00 86.94 240 GLU A N 1
ATOM 1831 C CA . GLU A 1 240 ? -16.964 -2.355 13.321 1.00 86.94 240 GLU A CA 1
ATOM 1832 C C . GLU A 1 240 ? -15.834 -1.933 14.267 1.00 86.94 240 GLU A C 1
ATOM 1834 O O . GLU A 1 240 ? -14.908 -1.244 13.840 1.00 86.94 240 GLU A O 1
ATOM 1839 N N . VAL A 1 241 ? -15.892 -2.369 15.528 1.00 89.62 241 VAL A N 1
ATOM 1840 C CA . VAL A 1 241 ? -14.834 -2.149 16.527 1.00 89.62 241 VAL A CA 1
ATOM 1841 C C . VAL A 1 241 ? -13.986 -3.392 16.791 1.00 89.62 241 VAL A C 1
ATOM 1843 O O . VAL A 1 241 ? -13.175 -3.393 17.707 1.00 89.62 241 VAL A O 1
ATOM 1846 N N . SER A 1 242 ? -14.158 -4.458 16.010 1.00 85.94 242 SER A N 1
ATOM 1847 C CA . SER A 1 242 ? -13.301 -5.642 16.070 1.00 85.94 242 SER A CA 1
ATOM 1848 C C . SER A 1 242 ? -12.282 -5.630 14.939 1.00 85.94 242 SER A C 1
ATOM 1850 O O . SER A 1 242 ? -12.464 -5.008 13.893 1.00 85.94 242 SER A O 1
ATOM 1852 N N . PHE A 1 243 ? -11.212 -6.386 15.130 1.00 81.62 243 PHE A N 1
ATOM 1853 C CA . PHE A 1 243 ? -10.258 -6.727 14.087 1.00 81.62 243 PHE A CA 1
ATOM 1854 C C . PHE A 1 243 ? -9.961 -8.231 14.147 1.00 81.62 243 PHE A C 1
ATOM 1856 O O . PHE A 1 243 ? -10.254 -8.853 15.164 1.00 81.62 243 PHE A O 1
ATOM 1863 N N . THR A 1 244 ? -9.412 -8.821 13.077 1.00 70.69 244 THR A N 1
ATOM 1864 C CA . THR A 1 244 ? -9.237 -10.280 12.898 1.00 70.69 244 THR A CA 1
ATOM 1865 C C . THR A 1 244 ? -8.824 -11.019 14.176 1.00 70.69 244 THR A C 1
ATOM 1867 O O . THR A 1 244 ? -9.450 -12.017 14.524 1.00 70.69 244 THR A O 1
ATOM 1870 N N . ASP A 1 245 ? -7.841 -10.484 14.907 1.00 68.69 245 ASP A N 1
ATOM 1871 C CA . ASP A 1 245 ? -7.283 -11.109 16.113 1.00 68.69 245 ASP A CA 1
ATOM 1872 C C . ASP A 1 245 ? -7.774 -10.490 17.440 1.00 68.69 245 ASP A C 1
ATOM 1874 O O . ASP A 1 245 ? -7.469 -11.006 18.516 1.00 68.69 245 ASP A O 1
ATOM 1878 N N . VAL A 1 246 ? -8.554 -9.402 17.396 1.00 78.06 246 VAL A N 1
ATOM 1879 C CA . VAL A 1 246 ? -9.174 -8.767 18.573 1.00 78.06 246 VAL A CA 1
ATOM 1880 C C . VAL A 1 246 ? -10.670 -8.635 18.351 1.00 78.06 246 VAL A C 1
ATOM 1882 O O . VAL A 1 246 ? -11.173 -7.691 17.739 1.00 78.06 246 VAL A O 1
ATOM 1885 N N . LEU A 1 247 ? -11.386 -9.620 18.887 1.00 86.19 247 LEU A N 1
ATOM 1886 C CA . LEU A 1 247 ? -12.837 -9.679 18.848 1.00 86.19 247 LEU A CA 1
ATOM 1887 C C . LEU A 1 247 ? -13.416 -8.973 20.073 1.00 86.19 247 LEU A C 1
ATOM 1889 O O . LEU A 1 247 ? -13.318 -9.457 21.204 1.00 86.19 247 LEU A O 1
ATOM 1893 N N . VAL A 1 248 ? -14.065 -7.839 19.838 1.00 89.00 248 VAL A N 1
ATOM 1894 C CA . VAL A 1 248 ? -14.814 -7.124 20.866 1.00 89.00 248 VAL A CA 1
ATOM 1895 C C . VAL A 1 248 ? -16.157 -7.819 21.036 1.00 89.00 248 VAL A C 1
ATOM 1897 O O . VAL A 1 248 ? -17.017 -7.809 20.158 1.00 89.00 248 VAL A O 1
ATOM 1900 N N . SER A 1 249 ? -16.332 -8.475 22.180 1.00 91.81 249 SER A N 1
ATOM 1901 C CA . SER A 1 249 ? -17.564 -9.196 22.495 1.00 91.81 249 SER A CA 1
ATOM 1902 C C . SER A 1 249 ? -18.578 -8.301 23.205 1.00 91.81 249 SER A C 1
ATOM 1904 O O . SER A 1 249 ? -18.224 -7.326 23.871 1.00 91.81 249 SER A O 1
ATOM 1906 N N . ARG A 1 250 ? -19.857 -8.691 23.169 1.00 92.50 250 ARG A N 1
ATOM 1907 C CA . ARG A 1 250 ? -20.895 -8.049 23.991 1.00 92.50 250 ARG A CA 1
ATOM 1908 C C . ARG A 1 250 ? -20.511 -8.025 25.474 1.00 92.50 250 ARG A C 1
ATOM 1910 O O . ARG A 1 250 ? -20.661 -6.997 26.118 1.00 92.50 250 ARG A O 1
ATOM 1917 N N . ALA A 1 251 ? -19.994 -9.133 26.007 1.00 90.62 251 ALA A N 1
ATOM 1918 C CA . ALA A 1 251 ? -19.591 -9.220 27.411 1.00 90.62 251 ALA A CA 1
ATOM 1919 C C . ALA A 1 251 ? -18.480 -8.219 27.765 1.00 90.62 251 ALA A C 1
ATOM 1921 O O . ALA A 1 251 ? -18.473 -7.668 28.866 1.00 90.62 251 ALA A O 1
ATOM 1922 N N . MET A 1 252 ? -17.570 -7.952 26.824 1.00 92.12 252 MET A N 1
ATOM 1923 C CA . MET A 1 252 ? -16.543 -6.927 26.976 1.00 92.12 252 MET A CA 1
ATOM 1924 C C . MET A 1 252 ? -17.160 -5.526 27.036 1.00 92.12 252 MET A C 1
ATOM 1926 O O . MET A 1 252 ? -16.867 -4.790 27.973 1.00 92.12 252 MET A O 1
ATOM 1930 N N . ILE A 1 253 ? -18.076 -5.190 26.119 1.00 93.81 253 ILE A N 1
ATOM 1931 C CA . ILE A 1 253 ? -18.796 -3.904 26.128 1.00 93.81 253 ILE A CA 1
ATOM 1932 C C . ILE A 1 253 ? -19.577 -3.706 27.433 1.00 93.81 253 ILE A C 1
ATOM 1934 O O . ILE A 1 253 ? -19.459 -2.662 28.067 1.00 93.81 253 ILE A O 1
ATOM 1938 N N . GLU A 1 254 ? -20.326 -4.713 27.885 1.00 91.75 254 GLU A N 1
ATOM 1939 C CA . GLU A 1 254 ? -21.077 -4.630 29.148 1.00 91.75 254 GLU A CA 1
ATOM 1940 C C . GLU A 1 254 ? -20.161 -4.546 30.378 1.00 91.75 254 GLU A C 1
ATOM 1942 O O . GLU A 1 254 ? -20.550 -4.031 31.426 1.00 91.75 254 GLU A O 1
ATOM 1947 N N . SER A 1 255 ? -18.933 -5.059 30.287 1.00 92.56 255 SER A N 1
ATOM 1948 C CA . SER A 1 255 ? -17.936 -4.888 31.346 1.00 92.56 255 SER A CA 1
ATOM 1949 C C . SER A 1 255 ? -17.370 -3.471 31.341 1.00 92.56 255 SER A C 1
ATOM 1951 O O . SER A 1 255 ? -17.309 -2.858 32.400 1.00 92.56 255 SER A O 1
ATOM 1953 N N . LEU A 1 256 ? -17.070 -2.913 30.163 1.00 92.81 256 LEU A N 1
ATOM 1954 C CA . LEU A 1 256 ? -16.662 -1.513 30.015 1.00 92.81 256 LEU A CA 1
ATOM 1955 C C . LEU A 1 256 ? -17.748 -0.557 30.526 1.00 92.81 256 LEU A C 1
ATOM 1957 O O . LEU A 1 256 ? -17.436 0.374 31.251 1.00 92.81 256 LEU A O 1
ATOM 1961 N N . ARG A 1 257 ? -19.028 -0.807 30.232 1.00 94.38 257 ARG A N 1
ATOM 1962 C CA . ARG A 1 257 ? -20.152 0.019 30.717 1.00 94.38 257 ARG A CA 1
ATOM 1963 C C . ARG A 1 257 ? -20.277 0.073 32.238 1.00 94.38 257 ARG A C 1
ATOM 1965 O O . ARG A 1 257 ? -20.696 1.089 32.781 1.00 94.38 257 ARG A O 1
ATOM 1972 N N . ARG A 1 258 ? -19.968 -1.034 32.918 1.00 92.62 258 ARG A N 1
ATOM 1973 C CA . ARG A 1 258 ? -20.065 -1.146 34.383 1.00 92.62 258 ARG A CA 1
ATOM 1974 C C . ARG A 1 258 ? -18.825 -0.627 35.104 1.00 92.62 258 ARG A C 1
ATOM 1976 O O . ARG A 1 258 ? -18.892 -0.392 36.308 1.00 92.62 258 ARG A O 1
ATOM 1983 N N . ASP A 1 259 ? -17.708 -0.479 34.398 1.00 90.62 259 ASP A N 1
ATOM 1984 C CA . ASP A 1 259 ? -16.458 0.009 34.965 1.00 90.62 259 ASP A CA 1
ATOM 1985 C C . ASP A 1 259 ? -16.481 1.549 35.072 1.00 90.62 259 ASP A C 1
ATOM 1987 O O . ASP A 1 259 ? -16.711 2.227 34.066 1.00 90.62 259 ASP A O 1
ATOM 1991 N N . PRO A 1 260 ? -16.202 2.142 36.249 1.00 89.75 260 PRO A N 1
ATOM 1992 C CA . PRO A 1 260 ? -16.093 3.596 36.399 1.00 89.75 260 PRO A CA 1
ATOM 1993 C C . PRO A 1 260 ? -15.060 4.254 35.465 1.00 89.75 260 PRO A C 1
ATOM 1995 O O . PRO A 1 260 ? -15.194 5.426 35.122 1.00 89.75 260 PRO A O 1
ATOM 1998 N N . GLN A 1 261 ? -14.029 3.513 35.047 1.00 90.25 261 GLN A N 1
ATOM 1999 C CA . GLN A 1 261 ? -12.993 3.915 34.089 1.00 90.25 261 GLN A CA 1
ATOM 2000 C C . GLN A 1 261 ? -13.244 3.357 32.679 1.00 90.25 261 GLN A C 1
ATOM 2002 O O . GLN A 1 261 ? -12.378 3.452 31.804 1.00 90.25 261 GLN A O 1
ATOM 2007 N N . GLY A 1 262 ? -14.433 2.809 32.424 1.00 88.50 262 GLY A N 1
ATOM 2008 C CA . GLY A 1 262 ? -14.809 2.146 31.180 1.00 88.50 262 GLY A CA 1
ATOM 2009 C C . GLY A 1 262 ? -14.515 2.949 29.923 1.00 88.50 262 GLY A C 1
ATOM 2010 O O . GLY A 1 262 ? -13.991 2.406 28.955 1.00 88.50 262 GLY A O 1
ATOM 2011 N N . ARG A 1 263 ? -14.762 4.264 29.951 1.00 88.94 263 ARG A N 1
ATOM 2012 C CA . ARG A 1 263 ? -14.474 5.153 28.817 1.00 88.94 263 ARG A CA 1
ATOM 2013 C C . ARG A 1 263 ? -12.976 5.252 28.514 1.00 88.94 263 ARG A C 1
ATOM 2015 O O . ARG A 1 263 ? -12.582 5.205 27.355 1.00 88.94 263 ARG A O 1
ATOM 2022 N N . MET A 1 264 ? -12.129 5.340 29.539 1.00 89.00 264 MET A N 1
ATOM 2023 C CA . MET A 1 264 ? -10.671 5.367 29.369 1.00 89.00 264 MET A CA 1
ATOM 2024 C C . MET A 1 264 ? -10.144 4.017 28.864 1.00 89.00 264 MET A C 1
ATOM 2026 O O . MET A 1 264 ? -9.293 3.971 27.976 1.00 89.00 264 MET A O 1
ATOM 2030 N N . LEU A 1 265 ? -10.673 2.913 29.398 1.00 91.19 265 LEU A N 1
ATOM 2031 C CA . LEU A 1 265 ? -10.331 1.564 28.946 1.00 91.19 265 LEU A CA 1
ATOM 2032 C C . LEU A 1 265 ? -10.765 1.329 27.492 1.00 91.19 265 LEU A C 1
ATOM 2034 O O . LEU A 1 265 ? -10.002 0.757 26.719 1.00 91.19 265 LEU A O 1
ATOM 2038 N N . ALA A 1 266 ? -11.937 1.832 27.099 1.00 91.88 266 ALA A N 1
ATOM 2039 C CA . ALA A 1 266 ? -12.438 1.791 25.728 1.00 91.88 266 ALA A CA 1
ATOM 2040 C C . ALA A 1 266 ? -11.546 2.583 24.757 1.00 91.88 266 ALA A C 1
ATOM 2042 O O . ALA A 1 266 ? -11.233 2.091 23.673 1.00 91.88 266 ALA A O 1
ATOM 2043 N N . GLN A 1 267 ? -11.070 3.767 25.160 1.00 91.62 267 GLN A N 1
ATOM 2044 C CA . GLN A 1 267 ? -10.090 4.545 24.391 1.00 91.62 267 GLN A CA 1
ATOM 2045 C C . GLN A 1 267 ? -8.782 3.767 24.198 1.00 91.62 267 GLN A C 1
ATOM 2047 O O . GLN A 1 267 ? -8.280 3.649 23.083 1.00 91.62 267 GLN A O 1
ATOM 2052 N N . ARG A 1 268 ? -8.248 3.169 25.268 1.00 90.81 268 ARG A N 1
ATOM 2053 C CA . ARG A 1 268 ? -7.017 2.371 25.190 1.00 90.81 268 ARG A CA 1
ATOM 2054 C C . ARG A 1 268 ? -7.175 1.146 24.291 1.00 90.81 268 ARG A C 1
ATOM 2056 O O . ARG A 1 268 ? -6.308 0.886 23.465 1.00 90.81 268 ARG A O 1
ATOM 2063 N N . LEU A 1 269 ? -8.294 0.436 24.422 1.00 91.44 269 LEU A N 1
ATOM 2064 C CA . LEU A 1 269 ? -8.621 -0.700 23.569 1.00 91.44 269 LEU A CA 1
ATOM 2065 C C . LEU A 1 269 ? -8.721 -0.285 22.096 1.00 91.44 269 LEU A C 1
ATOM 2067 O O . LEU A 1 269 ? -8.205 -0.982 21.230 1.00 91.44 269 LEU A O 1
ATOM 2071 N N . SER A 1 270 ? -9.335 0.867 21.816 1.00 94.12 270 SER A N 1
ATOM 2072 C CA . SER A 1 270 ? -9.451 1.404 20.454 1.00 94.12 270 SER A CA 1
ATOM 2073 C C . SER A 1 270 ? -8.082 1.693 19.837 1.00 94.12 270 SER A C 1
ATOM 2075 O O . SER A 1 270 ? -7.867 1.399 18.663 1.00 94.12 270 SER A O 1
ATOM 2077 N N . LEU A 1 271 ? -7.132 2.205 20.630 1.00 91.88 271 LEU A N 1
ATOM 2078 C CA . LEU A 1 271 ? -5.749 2.388 20.189 1.00 91.88 271 LEU A CA 1
ATOM 2079 C C . LEU A 1 271 ? -5.070 1.045 19.894 1.00 91.88 271 LEU A C 1
ATOM 2081 O O . LEU A 1 271 ? -4.442 0.905 18.848 1.00 91.88 271 LEU A O 1
ATOM 2085 N N . ASP A 1 272 ? -5.218 0.050 20.772 1.00 89.56 272 ASP A N 1
ATOM 2086 C CA . ASP A 1 272 ? -4.641 -1.283 20.557 1.00 89.56 272 ASP A CA 1
ATOM 2087 C C . ASP A 1 272 ? -5.206 -1.948 19.283 1.00 89.56 272 ASP A C 1
ATOM 2089 O O . ASP A 1 272 ? -4.444 -2.511 18.494 1.00 89.56 272 ASP A O 1
ATOM 2093 N N . ILE A 1 273 ? -6.515 -1.818 19.027 1.00 92.25 273 ILE A N 1
ATOM 2094 C CA . ILE A 1 273 ? -7.165 -2.299 17.797 1.00 92.25 273 ILE A CA 1
ATOM 2095 C C . ILE A 1 273 ? -6.613 -1.576 16.564 1.00 92.25 273 ILE A C 1
ATOM 2097 O O . ILE A 1 273 ? -6.266 -2.225 15.577 1.00 92.25 273 ILE A O 1
ATOM 2101 N N . ALA A 1 274 ? -6.511 -0.244 16.606 1.00 93.12 274 ALA A N 1
ATOM 2102 C CA . ALA A 1 274 ? -6.000 0.548 15.488 1.00 93.12 274 ALA A CA 1
ATOM 2103 C C . ALA A 1 274 ? -4.546 0.195 15.149 1.00 93.12 274 ALA A C 1
ATOM 2105 O O . ALA A 1 274 ? -4.213 -0.021 13.982 1.00 93.12 274 ALA A O 1
ATOM 2106 N N . LEU A 1 275 ? -3.703 0.053 16.176 1.00 91.75 275 LEU A N 1
ATOM 2107 C CA . LEU A 1 275 ? -2.318 -0.386 16.036 1.00 91.75 275 LEU A CA 1
ATOM 2108 C C . LEU A 1 275 ? -2.230 -1.756 15.366 1.00 91.75 275 LEU A C 1
ATOM 2110 O O . LEU A 1 275 ? -1.498 -1.924 14.394 1.00 91.75 275 LEU A O 1
ATOM 2114 N N . GLN A 1 276 ? -2.988 -2.739 15.849 1.00 90.94 276 GLN A N 1
ATOM 2115 C CA . GLN A 1 276 ? -2.974 -4.076 15.260 1.00 90.94 276 GLN A CA 1
ATOM 2116 C C . GLN A 1 276 ? -3.480 -4.082 13.816 1.00 90.94 276 GLN A C 1
ATOM 2118 O O . GLN A 1 276 ? -2.859 -4.710 12.956 1.00 90.94 276 GLN A O 1
ATOM 2123 N N . ARG A 1 277 ? -4.567 -3.356 13.537 1.00 92.06 277 ARG A N 1
ATOM 2124 C CA . ARG A 1 277 ? -5.170 -3.270 12.205 1.00 92.06 277 ARG A CA 1
ATOM 2125 C C . ARG A 1 277 ? -4.197 -2.711 11.174 1.00 92.06 277 ARG A C 1
ATOM 2127 O O . ARG A 1 277 ? -4.004 -3.325 10.123 1.00 92.06 277 ARG A O 1
ATOM 2134 N N . GLU A 1 278 ? -3.549 -1.590 11.476 1.00 94.12 278 GLU A N 1
ATOM 2135 C CA . GLU A 1 278 ? -2.619 -0.955 10.540 1.00 94.12 278 GLU A CA 1
ATOM 2136 C C . GLU A 1 278 ? -1.284 -1.699 10.429 1.00 94.12 278 GLU A C 1
ATOM 2138 O O . GLU A 1 278 ? -0.729 -1.805 9.335 1.00 94.12 278 GLU A O 1
ATOM 2143 N N . MET A 1 279 ? -0.799 -2.321 11.507 1.00 92.81 279 MET A N 1
ATOM 2144 C CA . MET A 1 279 ? 0.390 -3.177 11.436 1.00 92.81 279 MET A CA 1
ATOM 2145 C C . MET A 1 279 ? 0.145 -4.418 10.570 1.00 92.81 279 MET A C 1
ATOM 2147 O O . MET A 1 279 ? 0.999 -4.785 9.761 1.00 92.81 279 MET A O 1
ATOM 2151 N N . MET A 1 280 ? -1.029 -5.044 10.672 1.00 92.38 280 MET A N 1
ATOM 2152 C CA . MET A 1 280 ? -1.392 -6.184 9.824 1.00 92.38 280 MET A CA 1
ATOM 2153 C C . MET A 1 280 ? -1.614 -5.782 8.363 1.00 92.38 280 MET A C 1
ATOM 2155 O O . MET A 1 280 ? -1.167 -6.499 7.462 1.00 92.38 280 MET A O 1
ATOM 2159 N N . ARG A 1 281 ? -2.202 -4.605 8.106 1.00 95.38 281 ARG A N 1
ATOM 2160 C CA . ARG A 1 281 ? -2.244 -4.003 6.761 1.00 95.38 281 ARG A CA 1
ATOM 2161 C C . ARG A 1 281 ? -0.840 -3.796 6.198 1.00 95.38 281 ARG A C 1
ATOM 2163 O O . ARG A 1 281 ? -0.568 -4.235 5.085 1.00 95.38 281 ARG A O 1
ATOM 2170 N N . ALA A 1 282 ? 0.085 -3.242 6.978 1.00 96.50 282 ALA A N 1
ATOM 2171 C CA . ALA A 1 282 ? 1.467 -3.035 6.551 1.00 96.50 282 ALA A CA 1
ATOM 2172 C C . ALA A 1 282 ? 2.202 -4.349 6.240 1.00 96.50 282 ALA A C 1
ATOM 2174 O O . ALA A 1 282 ? 2.865 -4.470 5.207 1.00 96.50 282 ALA A O 1
ATOM 2175 N N . LEU A 1 283 ? 2.056 -5.370 7.087 1.00 95.50 283 LEU A N 1
ATOM 2176 C CA . LEU A 1 283 ? 2.640 -6.693 6.842 1.00 95.50 283 LEU A CA 1
ATOM 2177 C C . LEU A 1 283 ? 2.054 -7.359 5.593 1.00 95.50 283 LEU A C 1
ATOM 2179 O O . LEU A 1 283 ? 2.795 -7.969 4.816 1.00 95.50 283 LEU A O 1
ATOM 2183 N N . THR A 1 284 ? 0.748 -7.215 5.378 1.00 96.06 284 THR A N 1
ATOM 2184 C CA . THR A 1 284 ? 0.081 -7.733 4.183 1.00 96.06 284 THR A CA 1
ATOM 2185 C C . THR A 1 284 ? 0.551 -7.008 2.929 1.00 96.06 284 THR A C 1
ATOM 2187 O O . THR A 1 284 ? 0.919 -7.670 1.962 1.00 96.06 284 THR A O 1
ATOM 2190 N N . MET A 1 285 ? 0.634 -5.675 2.958 1.00 97.88 285 MET A N 1
ATOM 2191 C CA . MET A 1 285 ? 1.152 -4.883 1.842 1.00 97.88 285 MET A CA 1
ATOM 2192 C C . MET A 1 285 ? 2.587 -5.294 1.498 1.00 97.88 285 MET A C 1
ATOM 2194 O O . MET A 1 285 ? 2.915 -5.490 0.332 1.00 97.88 285 MET A O 1
ATOM 2198 N N . ARG A 1 286 ? 3.437 -5.540 2.505 1.00 97.12 286 ARG A N 1
ATOM 2199 C CA . ARG A 1 286 ? 4.794 -6.056 2.273 1.00 97.12 286 ARG A CA 1
ATOM 2200 C C . ARG A 1 286 ? 4.780 -7.406 1.551 1.00 97.12 286 ARG A C 1
ATOM 2202 O O . ARG A 1 286 ? 5.587 -7.622 0.653 1.00 97.12 286 ARG A O 1
ATOM 2209 N N . ARG A 1 287 ? 3.869 -8.316 1.915 1.00 95.81 287 ARG A N 1
ATOM 2210 C CA . ARG A 1 287 ? 3.705 -9.614 1.234 1.00 95.81 287 ARG A CA 1
ATOM 2211 C C . ARG A 1 287 ? 3.188 -9.466 -0.195 1.00 95.81 287 ARG A C 1
ATOM 2213 O O . ARG A 1 287 ? 3.666 -10.177 -1.077 1.00 95.81 287 ARG A O 1
ATOM 2220 N N . MET A 1 288 ? 2.269 -8.533 -0.424 1.00 96.56 288 MET A N 1
ATOM 2221 C CA . MET A 1 288 ? 1.789 -8.205 -1.763 1.00 96.56 288 MET A CA 1
ATOM 2222 C C . MET A 1 288 ? 2.919 -7.667 -2.640 1.00 96.56 288 MET A C 1
ATOM 2224 O O . MET A 1 288 ? 3.103 -8.174 -3.736 1.00 96.56 288 MET A O 1
ATOM 2228 N N . LEU A 1 289 ? 3.739 -6.738 -2.137 1.00 97.31 289 LEU A N 1
ATOM 2229 C CA . LEU A 1 289 ? 4.910 -6.226 -2.858 1.00 97.31 289 LEU A CA 1
ATOM 2230 C C . LEU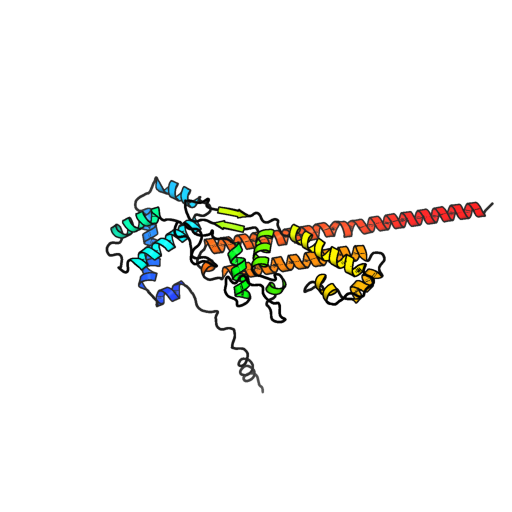 A 1 289 ? 5.912 -7.337 -3.194 1.00 97.31 289 LEU A C 1
ATOM 2232 O O . LEU A 1 289 ? 6.379 -7.403 -4.325 1.00 97.31 289 LEU A O 1
ATOM 2236 N N . MET A 1 290 ? 6.191 -8.248 -2.251 1.00 96.00 290 MET A N 1
ATOM 2237 C CA . MET A 1 290 ? 7.040 -9.417 -2.524 1.00 96.00 290 MET A CA 1
ATOM 2238 C C . MET A 1 290 ? 6.464 -10.288 -3.647 1.00 96.00 290 MET A C 1
ATOM 2240 O O . MET A 1 290 ? 7.207 -10.687 -4.527 1.00 96.00 290 MET A O 1
ATOM 2244 N N . SER A 1 291 ? 5.149 -10.517 -3.665 1.00 94.62 291 SER A N 1
ATOM 2245 C CA . SER A 1 291 ? 4.493 -11.263 -4.755 1.00 94.62 291 SER A CA 1
ATOM 2246 C C . SER A 1 291 ? 4.479 -10.466 -6.066 1.00 94.62 291 SER A C 1
ATOM 2248 O O . SER A 1 291 ? 4.569 -11.025 -7.151 1.00 94.62 291 SER A O 1
ATOM 2250 N N . GLY A 1 292 ? 4.399 -9.137 -5.976 1.00 94.12 292 GLY A N 1
ATOM 2251 C CA . GLY A 1 292 ? 4.481 -8.222 -7.109 1.00 94.12 292 GLY A CA 1
ATOM 2252 C C . GLY A 1 292 ? 5.832 -8.271 -7.823 1.00 94.12 292 GLY A C 1
ATOM 2253 O O . GLY A 1 292 ? 5.899 -8.042 -9.027 1.00 94.12 292 GLY A O 1
ATOM 2254 N N . LYS A 1 293 ? 6.896 -8.629 -7.097 1.00 93.44 293 LYS A N 1
ATOM 2255 C CA . LYS A 1 293 ? 8.235 -8.864 -7.644 1.00 93.44 293 LYS A CA 1
ATOM 2256 C C . LYS A 1 293 ? 8.266 -10.030 -8.639 1.00 93.44 293 LYS A C 1
ATOM 2258 O O . LYS A 1 293 ? 9.052 -9.982 -9.581 1.00 93.44 293 LYS A O 1
ATOM 2263 N N . ASP A 1 294 ? 7.395 -11.020 -8.446 1.00 92.44 294 ASP A N 1
ATOM 2264 C CA . ASP A 1 294 ? 7.317 -12.241 -9.257 1.00 92.44 294 ASP A CA 1
ATOM 2265 C C . ASP A 1 294 ? 6.439 -12.081 -10.511 1.00 92.44 294 ASP A C 1
ATOM 2267 O O . ASP A 1 294 ? 6.425 -12.960 -11.372 1.00 92.44 294 ASP A O 1
ATOM 2271 N N . ILE A 1 295 ? 5.723 -10.958 -10.655 1.00 91.44 295 ILE A N 1
ATOM 2272 C CA . ILE A 1 295 ? 4.950 -10.644 -11.866 1.00 91.44 295 ILE A CA 1
ATOM 2273 C C . ILE A 1 295 ? 5.911 -10.614 -13.057 1.00 91.44 295 ILE A C 1
ATOM 2275 O O . ILE A 1 295 ? 6.905 -9.900 -13.013 1.00 91.44 295 ILE A O 1
ATOM 2279 N N . GLU A 1 296 ? 5.598 -11.338 -14.132 1.00 90.19 296 GLU A N 1
ATOM 2280 C CA . GLU A 1 296 ? 6.463 -11.521 -15.310 1.00 90.19 296 GLU A CA 1
ATOM 2281 C C . GLU A 1 296 ? 7.117 -10.221 -15.816 1.00 90.19 296 GLU A C 1
ATOM 2283 O O . GLU A 1 296 ? 8.339 -10.119 -15.866 1.00 90.19 296 GLU A O 1
ATOM 2288 N N . VAL A 1 297 ? 6.327 -9.182 -16.102 1.00 90.00 297 VAL A N 1
ATOM 2289 C CA . VAL A 1 297 ? 6.849 -7.886 -16.587 1.00 90.00 297 VAL A CA 1
ATOM 2290 C C . VAL A 1 297 ? 7.707 -7.139 -15.553 1.00 90.00 297 VAL A C 1
ATOM 2292 O O . VAL A 1 297 ? 8.564 -6.336 -15.915 1.00 90.00 297 VAL A O 1
ATOM 2295 N N . VAL A 1 298 ? 7.511 -7.404 -14.257 1.00 93.19 298 VAL A N 1
ATOM 2296 C CA . VAL A 1 298 ? 8.305 -6.816 -13.164 1.00 93.19 298 VAL A CA 1
ATOM 2297 C C . VAL A 1 298 ? 9.584 -7.623 -12.928 1.00 93.19 298 VAL A C 1
ATOM 2299 O O . VAL A 1 298 ? 10.634 -7.036 -12.674 1.00 93.19 298 VAL A O 1
ATOM 2302 N N . SER A 1 299 ? 9.529 -8.953 -13.012 1.00 92.19 299 SER A N 1
ATOM 2303 C CA . SER A 1 299 ? 10.682 -9.849 -12.847 1.00 92.19 299 SER A CA 1
ATOM 2304 C C . SER A 1 299 ? 11.637 -9.818 -14.035 1.00 92.19 299 SER A C 1
ATOM 2306 O O . SER A 1 299 ? 12.839 -10.002 -13.851 1.00 92.19 299 SER A O 1
ATOM 2308 N N . ALA A 1 300 ? 11.137 -9.485 -15.225 1.00 88.38 300 ALA A N 1
ATOM 2309 C CA . ALA A 1 300 ? 11.936 -9.361 -16.439 1.00 88.38 300 ALA A CA 1
ATOM 2310 C C . ALA A 1 300 ? 12.948 -8.196 -16.423 1.00 88.38 300 ALA A C 1
ATOM 2312 O O . ALA A 1 300 ? 13.899 -8.210 -17.204 1.00 88.38 300 ALA A O 1
ATOM 2313 N N . LEU A 1 301 ? 12.764 -7.184 -15.565 1.00 86.81 301 LEU A N 1
ATOM 2314 C CA . LEU A 1 301 ? 13.548 -5.946 -15.584 1.00 86.81 301 LEU A CA 1
ATOM 2315 C C . LEU A 1 301 ? 14.164 -5.639 -14.209 1.00 86.81 301 LEU A C 1
ATOM 2317 O O . LEU A 1 301 ? 13.461 -5.365 -13.237 1.00 86.81 301 LEU A O 1
ATOM 2321 N N . GLU A 1 302 ? 15.498 -5.581 -14.138 1.00 89.38 302 GLU A N 1
ATOM 2322 C CA . GLU A 1 302 ? 16.241 -5.189 -12.928 1.00 89.38 302 GLU A CA 1
ATOM 2323 C C . GLU A 1 302 ? 15.774 -3.855 -12.298 1.00 89.38 302 GLU A C 1
ATOM 2325 O O . GLU A 1 302 ? 15.578 -3.816 -11.077 1.00 89.38 302 GLU A O 1
ATOM 2330 N N . PRO A 1 303 ? 15.549 -2.754 -13.050 1.00 91.94 303 PRO A N 1
ATOM 2331 C CA . PRO A 1 303 ? 15.091 -1.508 -12.433 1.00 91.94 303 PRO A CA 1
ATOM 2332 C C . PRO A 1 303 ? 13.688 -1.620 -11.807 1.00 91.94 303 PRO A C 1
ATOM 2334 O O . PRO A 1 303 ? 13.416 -0.953 -10.805 1.00 91.94 303 PRO A O 1
ATOM 2337 N N . SER A 1 304 ? 12.830 -2.509 -12.317 1.00 94.38 304 SER A N 1
ATOM 2338 C CA . SER A 1 304 ? 11.524 -2.826 -11.726 1.00 94.38 304 SER A CA 1
ATOM 2339 C C . SER A 1 304 ? 11.678 -3.571 -10.401 1.00 94.38 304 SER A C 1
ATOM 2341 O O . SER A 1 304 ? 11.025 -3.226 -9.418 1.00 94.38 304 SER A O 1
ATOM 2343 N N . GLN A 1 305 ? 12.598 -4.539 -10.339 1.00 95.00 305 GLN A N 1
ATOM 2344 C CA . GLN A 1 305 ? 12.934 -5.255 -9.104 1.00 95.00 305 GLN A CA 1
ATOM 2345 C C . GLN A 1 305 ? 13.438 -4.289 -8.023 1.00 95.00 305 GLN A C 1
ATOM 2347 O O . GLN A 1 305 ? 12.942 -4.309 -6.897 1.00 95.00 305 GLN A O 1
ATOM 2352 N N . LYS A 1 306 ? 14.350 -3.374 -8.384 1.00 95.56 306 LYS A N 1
ATOM 2353 C CA . LYS A 1 306 ? 14.853 -2.324 -7.479 1.00 95.56 306 LYS A CA 1
ATOM 2354 C C . LYS A 1 306 ? 13.742 -1.394 -6.993 1.00 95.56 306 LYS A C 1
ATOM 2356 O O . LYS A 1 306 ? 13.736 -1.004 -5.828 1.00 95.56 306 LYS A O 1
ATOM 2361 N N . MET A 1 307 ? 12.794 -1.038 -7.861 1.00 95.88 307 MET A N 1
ATOM 2362 C CA . MET A 1 307 ? 11.636 -0.225 -7.481 1.00 95.88 307 MET A CA 1
ATOM 2363 C C . MET A 1 307 ? 10.795 -0.915 -6.395 1.00 95.88 307 MET A C 1
ATOM 2365 O O . MET A 1 307 ? 10.427 -0.267 -5.414 1.00 95.88 307 MET A O 1
ATOM 2369 N N . VAL A 1 308 ? 10.541 -2.222 -6.528 1.00 97.38 308 VAL A N 1
ATOM 2370 C CA . VAL A 1 308 ? 9.824 -3.014 -5.513 1.00 97.38 308 VAL A CA 1
ATOM 2371 C C . VAL A 1 308 ? 10.633 -3.136 -4.221 1.00 97.38 308 VAL A C 1
ATOM 2373 O O . VAL A 1 308 ? 10.085 -2.927 -3.139 1.00 97.38 308 VAL A O 1
ATOM 2376 N N . ASP A 1 309 ? 11.933 -3.419 -4.317 1.00 97.69 309 ASP A N 1
ATOM 2377 C CA . ASP A 1 309 ? 12.813 -3.568 -3.152 1.00 97.69 309 ASP A CA 1
ATOM 2378 C C . ASP A 1 309 ? 12.881 -2.275 -2.325 1.00 97.69 309 ASP A C 1
ATOM 2380 O O . ASP A 1 309 ? 12.715 -2.316 -1.104 1.00 97.69 309 ASP A O 1
ATOM 2384 N N . ASN A 1 310 ? 12.991 -1.115 -2.980 1.00 96.31 310 ASN A N 1
ATOM 2385 C CA . ASN A 1 310 ? 12.949 0.190 -2.315 1.00 96.31 310 ASN A CA 1
ATOM 2386 C C . ASN A 1 310 ? 11.615 0.429 -1.583 1.00 96.31 310 ASN A C 1
ATOM 2388 O O . ASN A 1 310 ? 11.592 0.958 -0.468 1.00 96.31 310 ASN A O 1
ATOM 2392 N N . ALA A 1 311 ? 10.490 0.030 -2.186 1.00 97.44 311 ALA A N 1
ATOM 2393 C CA . ALA A 1 311 ? 9.173 0.146 -1.564 1.00 97.44 311 ALA A CA 1
ATOM 2394 C C . ALA A 1 311 ? 9.034 -0.775 -0.336 1.00 97.44 311 ALA A C 1
ATOM 2396 O O . ALA A 1 311 ? 8.533 -0.351 0.710 1.00 97.44 311 ALA A O 1
ATOM 2397 N N . ILE A 1 312 ? 9.528 -2.015 -0.435 1.00 97.75 312 ILE A N 1
ATOM 2398 C CA . ILE A 1 312 ? 9.570 -2.981 0.672 1.00 97.75 312 ILE A CA 1
ATOM 2399 C C . ILE A 1 312 ? 10.453 -2.468 1.809 1.00 97.75 312 ILE A C 1
ATOM 2401 O O . ILE A 1 312 ? 10.065 -2.571 2.977 1.00 97.75 312 ILE A O 1
ATOM 2405 N N . GLU A 1 313 ? 11.628 -1.921 1.497 1.00 97.62 313 GLU A N 1
ATOM 2406 C CA . GLU A 1 313 ? 12.554 -1.386 2.493 1.00 97.62 313 GLU A CA 1
ATOM 2407 C C . GLU A 1 313 ? 11.928 -0.211 3.243 1.00 97.62 313 GLU A C 1
ATOM 2409 O O . GLU A 1 313 ? 11.922 -0.203 4.480 1.00 97.62 313 GLU A O 1
ATOM 2414 N N . ARG A 1 314 ? 11.332 0.741 2.513 1.00 96.06 314 ARG A N 1
ATOM 2415 C CA . ARG A 1 314 ? 10.655 1.897 3.106 1.00 96.06 314 ARG A CA 1
ATOM 2416 C C . ARG A 1 314 ? 9.514 1.467 4.022 1.00 96.06 314 ARG A C 1
ATOM 2418 O O . ARG A 1 314 ? 9.491 1.872 5.181 1.00 96.06 314 ARG A O 1
ATOM 2425 N N . LEU A 1 315 ? 8.632 0.581 3.562 1.00 97.50 315 LEU A N 1
ATOM 2426 C CA . LEU A 1 315 ? 7.546 0.048 4.388 1.00 97.50 315 LEU A CA 1
ATOM 2427 C C . LEU A 1 315 ? 8.069 -0.712 5.618 1.00 97.50 315 LEU A C 1
ATOM 2429 O O . LEU A 1 315 ? 7.538 -0.582 6.718 1.00 97.50 315 LEU A O 1
ATOM 2433 N N . SER A 1 316 ? 9.142 -1.488 5.461 1.00 97.44 316 SER A N 1
ATOM 2434 C CA . SER A 1 316 ? 9.763 -2.214 6.575 1.00 97.44 316 SER A CA 1
ATOM 2435 C C . SER A 1 316 ? 10.386 -1.272 7.603 1.00 97.44 316 SER A C 1
ATOM 2437 O O . SER A 1 316 ? 10.376 -1.582 8.794 1.00 97.44 316 SER A O 1
ATOM 2439 N N . LYS A 1 317 ? 10.919 -0.127 7.165 1.00 96.12 317 LYS A N 1
ATOM 2440 C CA . LYS A 1 317 ? 11.403 0.932 8.051 1.00 96.12 317 LYS A CA 1
ATOM 2441 C C . LYS A 1 317 ? 10.252 1.569 8.827 1.00 96.12 317 LYS A C 1
ATOM 2443 O O . LYS A 1 317 ? 10.367 1.656 10.042 1.00 96.12 317 LYS A O 1
ATOM 2448 N N . GLU A 1 318 ? 9.144 1.909 8.171 1.00 95.31 318 GLU A N 1
ATOM 2449 C CA . GLU A 1 318 ? 7.941 2.441 8.838 1.00 95.31 318 GLU A CA 1
ATOM 2450 C C . GLU A 1 318 ? 7.413 1.487 9.921 1.00 95.31 318 GLU A C 1
ATOM 2452 O O . GLU A 1 318 ? 7.164 1.900 11.051 1.00 95.31 318 GLU A O 1
ATOM 2457 N N . ILE A 1 319 ? 7.335 0.185 9.622 1.00 95.38 319 ILE A N 1
ATOM 2458 C CA . ILE A 1 319 ? 6.933 -0.848 10.592 1.00 95.38 319 ILE A CA 1
ATOM 2459 C C . ILE A 1 319 ? 7.863 -0.863 11.819 1.00 95.38 319 ILE A C 1
ATOM 2461 O O . ILE A 1 319 ? 7.392 -1.013 12.948 1.00 95.38 319 ILE A O 1
ATOM 2465 N N . ARG A 1 320 ? 9.184 -0.724 11.623 1.00 96.06 320 ARG A N 1
ATOM 2466 C CA . ARG A 1 320 ? 10.147 -0.671 12.737 1.00 96.06 320 ARG A CA 1
ATOM 2467 C C . ARG A 1 320 ? 9.987 0.598 13.566 1.00 96.06 320 ARG A C 1
ATOM 2469 O O . ARG A 1 320 ? 9.929 0.483 14.784 1.00 96.06 320 ARG A O 1
ATOM 2476 N N . VAL A 1 321 ? 9.865 1.753 12.911 1.00 93.25 321 VAL A N 1
ATOM 2477 C CA . VAL A 1 321 ? 9.688 3.057 13.569 1.00 93.25 321 VAL A CA 1
ATOM 2478 C C . VAL A 1 321 ? 8.441 3.050 14.447 1.00 93.25 321 VAL A C 1
ATOM 2480 O O . VAL A 1 321 ? 8.521 3.396 15.619 1.00 93.25 321 VAL A O 1
ATOM 2483 N N . VAL A 1 322 ? 7.307 2.573 13.927 1.00 93.00 322 VAL A N 1
ATOM 2484 C CA . VAL A 1 322 ? 6.068 2.475 14.710 1.00 93.00 322 VAL A CA 1
ATOM 2485 C C . VAL A 1 322 ? 6.232 1.539 15.907 1.00 93.00 322 VAL A C 1
ATOM 2487 O O . VAL A 1 322 ? 5.801 1.868 17.010 1.00 93.00 322 VAL A O 1
ATOM 2490 N N . ARG A 1 323 ? 6.876 0.380 15.731 1.00 92.12 323 ARG A N 1
ATOM 2491 C CA . ARG A 1 323 ? 7.132 -0.545 16.845 1.00 92.12 323 ARG A CA 1
ATOM 2492 C C . ARG A 1 323 ? 7.987 0.109 17.936 1.00 92.12 323 ARG A C 1
ATOM 2494 O O . ARG A 1 323 ? 7.635 0.007 19.107 1.00 92.12 323 ARG A O 1
ATOM 2501 N N . GLU A 1 324 ? 9.065 0.785 17.549 1.00 91.25 324 GLU A N 1
ATOM 2502 C CA . GLU A 1 324 ? 9.946 1.515 18.470 1.00 91.25 324 GLU A CA 1
ATOM 2503 C C . GLU A 1 324 ? 9.181 2.628 19.199 1.00 91.25 324 GLU A C 1
ATOM 2505 O O . GLU A 1 324 ? 9.287 2.765 20.416 1.00 91.25 324 GLU A O 1
ATOM 2510 N N . GLU A 1 325 ? 8.333 3.378 18.495 1.00 87.81 325 GLU A N 1
ATOM 2511 C CA . GLU A 1 325 ? 7.516 4.426 19.102 1.00 87.81 325 GLU A CA 1
ATOM 2512 C C . GLU A 1 325 ? 6.508 3.868 20.121 1.00 87.81 325 GLU A C 1
ATOM 2514 O O . GLU A 1 325 ? 6.332 4.438 21.202 1.00 87.81 325 GLU A O 1
ATOM 2519 N N . ILE A 1 326 ? 5.869 2.731 19.824 1.00 84.88 326 ILE A N 1
ATOM 2520 C CA . ILE A 1 326 ? 4.967 2.047 20.763 1.00 84.88 326 ILE A CA 1
ATOM 2521 C C . ILE A 1 326 ? 5.729 1.588 22.011 1.00 84.88 326 ILE A C 1
ATOM 2523 O O . ILE A 1 326 ? 5.223 1.750 23.123 1.00 84.88 326 ILE A O 1
ATOM 2527 N N . GLU A 1 327 ? 6.920 1.009 21.846 1.00 84.75 327 GLU A N 1
ATOM 2528 C CA . GLU A 1 327 ? 7.775 0.580 22.959 1.00 84.75 327 GLU A CA 1
ATOM 2529 C C . GLU A 1 327 ? 8.135 1.776 23.854 1.00 84.75 327 GLU A C 1
ATOM 2531 O O . GLU A 1 327 ? 7.853 1.747 25.055 1.00 84.75 327 GLU A O 1
ATOM 2536 N N . ILE A 1 328 ? 8.598 2.881 23.259 1.00 83.56 328 ILE A N 1
ATOM 2537 C CA . ILE A 1 328 ? 8.915 4.130 23.971 1.00 83.56 328 ILE A CA 1
ATOM 2538 C C . ILE A 1 328 ? 7.686 4.698 24.690 1.00 83.56 328 ILE A C 1
ATOM 2540 O O . ILE A 1 328 ? 7.797 5.177 25.815 1.00 83.56 328 ILE A O 1
ATOM 2544 N N . ARG A 1 329 ? 6.489 4.651 24.091 1.00 76.06 329 ARG A N 1
ATOM 2545 C CA . ARG A 1 329 ? 5.254 5.144 24.732 1.00 76.06 329 ARG A CA 1
ATOM 2546 C C . ARG A 1 329 ? 4.788 4.256 25.895 1.00 76.06 329 ARG A C 1
ATOM 2548 O O . ARG A 1 329 ? 4.078 4.743 26.778 1.00 76.06 329 ARG A O 1
ATOM 2555 N N . ARG A 1 330 ? 5.178 2.976 25.939 1.00 69.62 330 ARG A N 1
ATOM 2556 C CA . ARG A 1 330 ? 4.812 2.034 27.016 1.00 69.62 330 ARG A CA 1
ATOM 2557 C C . ARG A 1 330 ? 5.680 2.181 28.272 1.00 69.62 330 ARG A C 1
ATOM 2559 O O . ARG A 1 330 ? 5.158 2.038 29.380 1.00 69.62 330 ARG A O 1
ATOM 2566 N N . GLU A 1 331 ? 6.963 2.509 28.136 1.00 61.06 331 GLU A N 1
ATOM 2567 C CA . GLU A 1 331 ? 7.914 2.600 29.262 1.00 61.06 331 GLU A CA 1
ATOM 2568 C C . GLU A 1 331 ? 7.578 3.661 30.351 1.00 61.06 331 GLU A C 1
ATOM 2570 O O . GLU A 1 331 ? 7.730 3.374 31.548 1.00 61.06 331 GLU A O 1
ATOM 2575 N N . PRO A 1 332 ? 7.076 4.873 30.029 1.00 55.62 332 PRO A N 1
ATOM 2576 C CA . PRO A 1 332 ? 6.810 5.916 31.024 1.00 55.62 332 PRO A CA 1
ATOM 2577 C C . PRO A 1 332 ? 5.621 5.609 31.942 1.00 55.62 332 PRO A C 1
ATOM 2579 O O . PRO A 1 332 ? 5.626 5.998 33.113 1.00 55.62 332 PRO A O 1
ATOM 2582 N N . LEU A 1 333 ? 4.600 4.910 31.431 1.00 51.97 333 LEU A N 1
ATOM 2583 C CA . LEU A 1 333 ? 3.385 4.597 32.191 1.00 51.97 333 LEU A CA 1
ATOM 2584 C C . LEU A 1 333 ? 3.632 3.494 33.226 1.00 51.97 333 LEU A C 1
ATOM 2586 O O . LEU A 1 333 ? 3.129 3.586 34.345 1.00 51.97 333 LEU A O 1
ATOM 2590 N N . ALA A 1 334 ? 4.451 2.494 32.895 1.00 51.38 334 ALA A N 1
ATOM 2591 C CA . ALA A 1 334 ? 4.810 1.425 33.826 1.00 51.38 334 ALA A CA 1
ATOM 2592 C C . ALA A 1 334 ? 5.759 1.907 34.940 1.00 51.38 334 ALA A C 1
ATOM 2594 O O . ALA A 1 334 ? 5.651 1.457 36.080 1.00 51.38 334 ALA A O 1
ATOM 2595 N N . SER A 1 335 ? 6.661 2.848 34.636 1.00 50.75 335 SER A N 1
ATOM 2596 C CA . SER A 1 335 ? 7.709 3.281 35.571 1.00 50.75 335 SER A CA 1
ATOM 2597 C C . SER A 1 335 ? 7.290 4.381 36.550 1.00 50.75 335 SER A C 1
ATOM 2599 O O . SER A 1 335 ? 7.850 4.438 37.640 1.00 50.75 335 SER A O 1
ATOM 2601 N N . LYS A 1 336 ? 6.322 5.253 36.216 1.00 54.84 336 LYS A N 1
ATOM 2602 C CA . LYS A 1 336 ? 5.974 6.427 37.053 1.00 54.84 336 LYS A CA 1
ATOM 2603 C C . LYS A 1 336 ? 4.586 6.384 37.688 1.00 54.84 336 LYS A C 1
ATOM 2605 O O . LYS A 1 336 ? 4.400 6.985 38.747 1.00 54.84 336 LYS A O 1
ATOM 2610 N N . ALA A 1 337 ? 3.624 5.671 37.103 1.00 60.69 337 ALA A N 1
ATOM 2611 C CA . ALA A 1 337 ? 2.277 5.577 37.665 1.00 60.69 337 ALA A CA 1
ATOM 2612 C C . ALA A 1 337 ? 2.257 4.967 39.084 1.00 60.69 337 ALA A C 1
ATOM 2614 O O . ALA A 1 337 ? 1.624 5.564 39.957 1.00 60.69 337 ALA A O 1
ATOM 2615 N N . PRO A 1 338 ? 3.009 3.885 39.391 1.00 61.38 338 PRO A N 1
ATOM 2616 C CA . PRO A 1 338 ? 3.055 3.335 40.747 1.00 61.38 338 PRO A CA 1
ATOM 2617 C C . PRO A 1 338 ? 3.549 4.350 41.784 1.00 61.38 338 PRO A C 1
ATOM 2619 O O . PRO A 1 338 ? 3.009 4.411 42.884 1.00 61.38 338 PRO A O 1
ATOM 2622 N N . PHE A 1 339 ? 4.520 5.199 41.428 1.00 60.66 339 PHE A N 1
ATOM 2623 C CA . PHE A 1 339 ? 5.025 6.248 42.319 1.00 60.66 339 PHE A CA 1
ATOM 2624 C C . PHE A 1 339 ? 4.003 7.363 42.554 1.00 60.66 339 PHE A C 1
ATOM 2626 O O . PHE A 1 339 ? 3.900 7.868 43.671 1.00 60.66 339 PHE A O 1
ATOM 2633 N N . VAL A 1 340 ? 3.228 7.746 41.533 1.00 66.94 340 VAL A N 1
ATOM 2634 C CA . VAL A 1 340 ? 2.158 8.747 41.679 1.00 66.94 340 VAL A CA 1
ATOM 2635 C C . VAL A 1 340 ? 1.038 8.208 42.567 1.00 66.94 340 VAL A C 1
ATOM 2637 O O . VAL A 1 340 ? 0.666 8.887 43.523 1.00 66.94 340 VAL A O 1
ATOM 2640 N N . PHE A 1 341 ? 0.569 6.980 42.324 1.00 67.06 341 PHE A N 1
ATOM 2641 C CA . PHE A 1 341 ? -0.467 6.344 43.143 1.00 67.06 341 PHE A CA 1
ATOM 2642 C C . PHE A 1 341 ? 0.001 6.081 44.578 1.00 67.06 341 PHE A C 1
ATOM 2644 O O . PHE A 1 341 ? -0.734 6.371 45.516 1.00 67.06 341 PHE A O 1
ATOM 2651 N N . GLN A 1 342 ? 1.239 5.621 44.786 1.00 65.62 342 GLN A N 1
ATOM 2652 C CA . GLN A 1 342 ? 1.803 5.483 46.134 1.00 65.62 342 GLN A CA 1
ATOM 2653 C C . GLN A 1 342 ? 1.883 6.825 46.863 1.00 65.62 342 GLN A C 1
ATOM 2655 O O . GLN A 1 342 ? 1.640 6.890 48.068 1.00 65.62 342 GLN A O 1
ATOM 2660 N N . ARG A 1 343 ? 2.234 7.907 46.159 1.00 71.12 343 ARG A N 1
ATOM 2661 C CA . ARG A 1 343 ? 2.313 9.241 46.758 1.00 71.12 343 ARG A CA 1
ATOM 2662 C C . ARG A 1 343 ? 0.932 9.803 47.086 1.00 71.12 343 ARG A C 1
ATOM 2664 O O . ARG A 1 343 ? 0.794 10.451 48.119 1.00 71.12 343 ARG A O 1
ATOM 2671 N N . ASP A 1 344 ? -0.063 9.559 46.240 1.00 72.75 344 ASP A N 1
ATOM 2672 C CA . ASP A 1 344 ? -1.446 9.964 46.497 1.00 72.75 344 ASP A CA 1
ATOM 2673 C C . ASP A 1 344 ? -2.053 9.178 47.664 1.00 72.75 344 ASP A C 1
ATOM 2675 O O . ASP A 1 344 ? -2.576 9.772 48.602 1.00 72.75 344 ASP A O 1
ATOM 2679 N N . HIS A 1 345 ? -1.843 7.859 47.700 1.00 71.75 345 HIS A N 1
ATOM 2680 C CA . HIS A 1 345 ? -2.272 7.019 48.815 1.00 71.75 345 HIS A CA 1
ATOM 2681 C C . HIS A 1 345 ? -1.620 7.444 50.139 1.00 71.75 345 HIS A C 1
ATOM 2683 O O . HIS A 1 345 ? -2.306 7.574 51.150 1.00 71.75 345 HIS A O 1
ATOM 2689 N N . LYS A 1 346 ? -0.315 7.769 50.128 1.00 68.25 346 LYS A N 1
ATOM 2690 C CA . LYS A 1 346 ? 0.367 8.345 51.299 1.00 68.25 346 LYS A CA 1
ATOM 2691 C C . LYS A 1 346 ? -0.256 9.673 51.734 1.00 68.25 346 LYS A C 1
ATOM 2693 O O . LYS A 1 346 ? -0.468 9.866 52.924 1.00 68.25 346 LYS A O 1
ATOM 2698 N N . ARG A 1 347 ? -0.594 10.572 50.802 1.00 71.00 347 ARG A N 1
ATOM 2699 C CA . ARG A 1 347 ? -1.259 11.849 51.125 1.00 71.00 347 ARG A CA 1
ATOM 2700 C C . ARG A 1 347 ? -2.642 11.637 51.729 1.00 71.00 347 ARG A C 1
ATOM 2702 O O . ARG A 1 347 ? -2.932 12.240 52.752 1.00 71.00 347 ARG A O 1
ATOM 2709 N N . GLN A 1 348 ? -3.456 10.758 51.150 1.00 69.00 348 GLN A N 1
ATOM 2710 C CA . GLN A 1 348 ? -4.780 10.433 51.683 1.00 69.00 348 GLN A CA 1
ATOM 2711 C C . GLN A 1 348 ? -4.687 9.811 53.081 1.00 69.00 348 GLN A C 1
ATOM 2713 O O . GLN A 1 348 ? -5.424 10.223 53.970 1.00 69.00 348 GLN A O 1
ATOM 2718 N N . SER A 1 349 ? -3.730 8.905 53.320 1.00 62.16 349 SER A N 1
ATOM 2719 C CA . SER A 1 349 ? -3.503 8.348 54.660 1.00 62.16 349 SER A CA 1
ATOM 2720 C C . SER A 1 349 ? -3.036 9.395 55.675 1.00 62.16 349 SER A C 1
ATOM 2722 O O . SER A 1 349 ? -3.443 9.345 56.831 1.00 62.16 349 SER A O 1
ATOM 2724 N N . THR A 1 350 ? -2.216 10.370 55.262 1.00 67.50 350 THR A N 1
ATOM 2725 C CA . THR A 1 350 ? -1.781 11.463 56.144 1.00 67.50 350 THR A CA 1
ATOM 2726 C C . THR A 1 350 ? -2.942 12.389 56.492 1.00 67.50 350 THR A C 1
ATOM 2728 O O . THR A 1 350 ? -3.098 12.736 57.655 1.00 67.50 350 THR A O 1
ATOM 2731 N N . VAL A 1 351 ? -3.787 12.730 55.513 1.00 67.62 351 VAL A N 1
ATOM 2732 C CA . VAL A 1 351 ? -4.968 13.582 55.721 1.00 67.62 351 VAL A CA 1
ATOM 2733 C C . VAL A 1 351 ? -5.995 12.898 56.628 1.00 67.62 351 VAL A C 1
ATOM 2735 O O . VAL A 1 351 ? -6.514 13.539 57.533 1.00 67.62 351 VAL A O 1
ATOM 2738 N N . ILE A 1 352 ? -6.250 11.596 56.449 1.00 60.81 352 ILE A N 1
ATOM 2739 C CA . ILE A 1 352 ? -7.145 10.830 57.336 1.00 60.81 352 ILE A CA 1
ATOM 2740 C C . ILE A 1 352 ? -6.600 10.818 58.773 1.00 60.81 352 ILE A C 1
ATOM 2742 O O . ILE A 1 352 ? -7.332 11.125 59.708 1.00 60.81 352 ILE A O 1
ATOM 2746 N N . ASN A 1 353 ? -5.298 10.573 58.949 1.00 60.03 353 ASN A N 1
ATOM 2747 C CA . ASN A 1 353 ? -4.670 10.572 60.273 1.00 60.03 353 ASN A CA 1
ATOM 2748 C C . ASN A 1 353 ? -4.650 11.959 60.949 1.00 60.03 353 ASN A C 1
ATOM 2750 O O . ASN A 1 353 ? -4.644 12.038 62.176 1.00 60.03 353 ASN A O 1
ATOM 2754 N N . GLU A 1 354 ? -4.598 13.052 60.182 1.00 61.59 354 GLU A N 1
ATOM 2755 C CA . GLU A 1 354 ? -4.714 14.416 60.717 1.00 61.59 354 GLU A CA 1
ATOM 2756 C C . GLU A 1 354 ? -6.155 14.755 61.115 1.00 61.59 354 GLU A C 1
ATOM 2758 O O . GLU A 1 354 ? -6.364 15.353 62.170 1.00 61.59 354 GLU A O 1
ATOM 2763 N N . ILE A 1 355 ? -7.150 14.323 60.334 1.00 61.16 355 ILE A N 1
ATOM 2764 C CA . ILE A 1 355 ? -8.573 14.507 60.662 1.00 61.16 355 ILE A CA 1
ATOM 2765 C C . ILE A 1 355 ? -8.947 13.720 61.926 1.00 61.16 355 ILE A C 1
ATOM 2767 O O . ILE A 1 355 ? -9.605 14.270 62.810 1.00 61.16 355 ILE A O 1
ATOM 2771 N N . ASP A 1 356 ? -8.480 12.477 62.067 1.00 58.69 356 ASP A N 1
ATOM 2772 C CA . ASP A 1 356 ? -8.737 11.662 63.262 1.00 58.69 356 ASP A CA 1
ATOM 2773 C C . ASP A 1 356 ? -8.125 12.286 64.529 1.00 58.69 356 ASP A C 1
ATOM 2775 O O . ASP A 1 356 ? -8.754 12.284 65.587 1.00 58.69 356 ASP A O 1
ATOM 2779 N N . LYS A 1 357 ? -6.937 12.901 64.429 1.00 61.28 357 LYS A N 1
ATOM 2780 C CA . LYS A 1 357 ? -6.309 13.622 65.551 1.00 61.28 357 LYS A CA 1
ATOM 2781 C C . LYS A 1 357 ? -7.094 14.862 65.978 1.00 61.28 357 LYS A C 1
ATOM 2783 O O . LYS A 1 357 ? -7.323 15.040 67.170 1.00 61.28 357 LYS A O 1
ATOM 2788 N N . ILE A 1 358 ? -7.542 15.678 65.023 1.00 63.56 358 ILE A N 1
ATOM 2789 C CA . ILE A 1 358 ? -8.335 16.887 65.308 1.00 63.56 358 ILE A CA 1
ATOM 2790 C C . ILE A 1 358 ? -9.687 16.512 65.935 1.00 63.56 358 ILE A C 1
ATOM 2792 O O . ILE A 1 358 ? -10.154 17.179 66.854 1.00 63.56 358 ILE A O 1
ATOM 2796 N N . THR A 1 359 ? -10.299 15.417 65.478 1.00 56.84 359 THR A N 1
ATOM 2797 C CA . THR A 1 359 ? -11.598 14.951 65.992 1.00 56.84 359 THR A CA 1
ATOM 2798 C C . THR A 1 359 ? -11.490 14.420 67.427 1.00 56.84 359 THR A C 1
ATOM 2800 O O . THR A 1 359 ? -12.399 14.626 68.226 1.00 56.84 359 THR A O 1
ATOM 2803 N N . ILE A 1 360 ? -10.370 13.779 67.784 1.00 59.19 360 ILE A N 1
ATOM 2804 C CA . ILE A 1 360 ? -10.107 13.307 69.153 1.00 59.19 360 ILE A CA 1
ATOM 2805 C C . ILE A 1 360 ? -9.808 14.477 70.104 1.00 59.19 360 ILE A C 1
ATOM 2807 O O . ILE A 1 360 ? -10.286 14.465 71.235 1.00 59.19 360 ILE A O 1
ATOM 2811 N N . GLU A 1 361 ? -9.075 15.502 69.659 1.00 60.25 361 GLU A N 1
ATOM 2812 C CA . GLU A 1 361 ? -8.788 16.691 70.479 1.00 60.25 361 GLU A CA 1
ATOM 2813 C C . GLU A 1 361 ? -10.037 17.555 70.737 1.00 60.25 361 GLU A C 1
ATOM 2815 O O . GLU A 1 361 ? -10.154 18.143 71.805 1.00 60.25 361 GLU A O 1
ATOM 2820 N N . GLN A 1 362 ? -11.012 17.588 69.821 1.00 55.19 362 GLN A N 1
ATOM 2821 C CA . GLN A 1 362 ? -12.262 18.351 69.997 1.00 55.19 362 GLN A CA 1
ATOM 2822 C C . GLN A 1 362 ? -13.347 17.641 70.826 1.00 55.19 362 GLN A C 1
ATOM 2824 O O . GLN A 1 362 ? -14.334 18.271 71.198 1.00 55.19 362 GLN A O 1
ATOM 2829 N N . LEU A 1 363 ? -13.191 16.345 71.108 1.00 55.91 363 LEU A N 1
ATOM 2830 C CA . LEU A 1 363 ? -14.108 15.559 71.949 1.00 55.91 363 LEU A CA 1
ATOM 2831 C C . LEU A 1 363 ? -13.565 15.333 73.373 1.00 55.91 363 LEU A C 1
ATOM 2833 O O . LEU A 1 363 ? -14.203 14.640 74.165 1.00 55.91 363 LEU A O 1
ATOM 2837 N N . GLY A 1 364 ? -12.379 15.873 73.670 1.00 55.75 364 GLY A N 1
ATOM 2838 C CA . GLY A 1 364 ? -11.663 15.701 74.934 1.00 55.75 364 GLY A CA 1
ATOM 2839 C C . GLY A 1 364 ? -11.777 16.854 75.937 1.00 55.75 364 GLY A C 1
ATOM 2840 O O . GLY A 1 364 ? -11.181 16.723 77.005 1.00 55.75 364 GLY A O 1
ATOM 2841 N N . ASP A 1 365 ? -12.522 17.922 75.625 1.00 44.31 365 ASP A N 1
ATOM 2842 C CA . ASP A 1 365 ? -12.786 19.068 76.518 1.00 44.31 365 ASP A CA 1
ATOM 2843 C C . ASP A 1 365 ? -14.257 19.149 76.958 1.00 44.31 365 ASP A C 1
ATOM 2845 O O . ASP A 1 365 ? -15.157 19.086 76.083 1.00 44.31 365 ASP A O 1
#

Sequence (365 aa):
MNGAKEGFINLQRNAVSTFKGVIASLPGLALQHADPGLYELLSTGFIQAEDMFNVELANCRQVTRDLATSQPNYEWVKASGFGGLSNVFNKNGSPISNVKKDAGILMDDTEKNVGREGVDWVCDTKAGGDDQRPIKSSDIVLSSFNQLAGRESCDMSPVTVTDTSPLHVSHWNSPEDARKWFIDVVGDVEVYTTPSKKPINTKIGTGLMPKIEETFSDVSDKMDRIVTSSQPPTLNDLREVSFTDVLVSRAMIESLRRDPQGRMLAQRLSLDIALQREMMRALTMRRMLMSGKDIEVVSALEPSQKMVDNAIERLSKEIRVVREEIEIRREPLASKAPFVFQRDHKRQSTVINEIDKITIEQLGD

Radius of gyration: 31.9 Å; Cα contacts (8 Å, |Δi|>4): 380; chains: 1; bounding box: 67×77×120 Å

Nearest PDB structures (foldseek):
  5tj4-assembly7_G  TM=2.582E-01  e=2.037E+00  unclassified
  5tj4-assembly9_I  TM=2.578E-01  e=2.508E+00  unclassified
  5tj4-assembly10_J  TM=2.031E-01  e=1.835E+00  unclassified
  5tj2-assembly3_C  TM=2.438E-01  e=3.428E+00  Escherichia coli
  5tj2-assembly4_D  TM=1.852E-01  e=3.089E+00  Escherichia coli

Organism: Vibrio parahaemolyticus (NCBI:txid670)

Mean predicted aligned error: 14.98 Å

InterPro domains:
  IPR021204 Integrating conjugative element protein, PFL4711 [TIGR03755] (1-354)

pLDDT: mean 75.26, std 22.21, range [30.05, 98.38]

Secondary structure (DSSP, 8-state):
----SSSSSSSSSSS-SS----S---HHHHHHHH-HHHHHHHHHHHHHHHHHHHSS-TTTHHHHHHHHHTSTTHHHHHHHHHHHHHHHHHHH-S--S-HHHHHHHHHHHHHHHTTTS-EEETTEEEESSTTSPPEEHHHHHHHHHHHHTTS-TT--S-----TTS-GGGGT-SSHHHHHHHHHHHHEEEEE--STTS-SEEEEEP--HHHHHHHHHHHHHHHHHHHHH-SSPPPHHHHHHT-BTTB---HHHHHHHHHSTTHHHHHHHHHHHHHHHHHHHHHHHHHHHHHHHTTSHHHHT-HHHHHHHHHHHHHHHHHHHHHHHHHHHHHHHHHHHHHHHHHHHHHHHHHHHHHHHHHHHHHT--

Foldseek 3Di:
DDDDDPPPPPPPPPPPDPPDDPDDDPVLVVCCVVPVPVSCCVVVVVVVVVVVVVPPDPDPCVVVVVVLVPAPCNLQLVQQLVVVLVVVVVVVPDDPPDCVPVVVVSCVVSVVCRQQRAACAQPDRGAQHNPHFFHKLLLLLQQLVQVQQVHDRNDFDFDDDDPPGDPLSVLARTSVRLSVVLCQAQWMWTAHSYPVDDGIDIRDHPHLVVQLVVQLVQLLVLLCCQLPDPDQDDPVSQVSNADPVRGDDSVNSVVLNPDPCSSVVSSVSSSVRSLVSSLVSLVVSLVSLVSSCVPPSQVVGPVSNVSSVSSSVSSVVSSVVVVVVVVVVPVVCVPCVVVVVVVVVVVVVVVVVVVVVVVVVVVPD